Protein AF-E1ZQH3-F1 (afdb_monomer_lite)

pLDDT: mean 74.26, std 20.19, range [25.25, 97.75]

InterPro domains:
  IPR044845 Glycosyltransferase HPAT/SRGT1-like [PTHR31485] (144-236)
  IPR056508 Hydroxyproline O-arabinosyltransferase-like domain [PF23452] (142-236)

Structure (mmCIF, N/CA/C/O backbone):
data_AF-E1ZQH3-F1
#
_entry.id   AF-E1ZQH3-F1
#
loop_
_atom_site.group_PDB
_atom_site.id
_atom_site.type_symbol
_atom_site.label_atom_id
_atom_site.label_alt_id
_atom_site.label_comp_id
_atom_site.label_asym_id
_atom_site.label_entity_id
_atom_site.label_seq_id
_atom_site.pdbx_PDB_ins_code
_atom_site.Cartn_x
_atom_site.Cartn_y
_atom_site.Cartn_z
_atom_site.occupancy
_atom_site.B_iso_or_equiv
_atom_site.auth_seq_id
_atom_site.auth_comp_id
_atom_site.auth_asym_id
_atom_site.auth_atom_id
_atom_site.pdbx_PDB_model_num
ATOM 1 N N . MET A 1 1 ? -15.086 22.311 9.022 1.00 25.25 1 MET A N 1
ATOM 2 C CA . MET A 1 1 ? -16.063 21.636 8.137 1.00 25.25 1 MET A CA 1
ATOM 3 C C . MET A 1 1 ? -15.657 20.176 8.018 1.00 25.25 1 MET A C 1
ATOM 5 O O . MET A 1 1 ? -14.513 19.911 7.675 1.00 25.25 1 MET A O 1
ATOM 9 N N . GLY A 1 2 ? -16.527 19.259 8.450 1.00 29.28 2 GLY A N 1
ATOM 10 C CA . GLY A 1 2 ? -16.188 17.853 8.700 1.00 29.28 2 GLY A CA 1
ATOM 11 C C . GLY A 1 2 ? -15.897 17.057 7.427 1.00 29.28 2 GLY A C 1
ATOM 12 O O . GLY A 1 2 ? -16.676 17.102 6.476 1.00 29.28 2 GLY A O 1
ATOM 13 N N . ARG A 1 3 ? -14.781 16.319 7.432 1.00 32.19 3 ARG A N 1
ATOM 14 C CA . ARG A 1 3 ? -14.436 15.333 6.401 1.00 32.19 3 ARG A CA 1
ATOM 15 C C . ARG A 1 3 ? -15.371 14.134 6.562 1.00 32.19 3 ARG A C 1
ATOM 17 O O . ARG A 1 3 ? -15.222 13.368 7.507 1.00 32.19 3 ARG A O 1
ATOM 24 N N . LYS A 1 4 ? -16.345 13.985 5.665 1.00 32.31 4 LYS A N 1
ATOM 25 C CA . LYS A 1 4 ? -17.090 12.726 5.536 1.00 32.31 4 LYS A CA 1
ATOM 26 C C . LYS A 1 4 ? -16.163 11.697 4.889 1.00 32.31 4 LYS A C 1
ATOM 28 O O . LYS A 1 4 ? -15.461 12.047 3.946 1.00 32.31 4 LYS A O 1
ATOM 33 N N . SER A 1 5 ? -16.140 10.471 5.398 1.00 38.50 5 SER A N 1
ATOM 34 C CA . SER A 1 5 ? -15.534 9.352 4.684 1.00 38.50 5 SER A CA 1
ATOM 35 C C . SER A 1 5 ? -16.522 8.892 3.611 1.00 38.50 5 SER A C 1
ATOM 37 O O . SER A 1 5 ? -17.743 8.958 3.805 1.00 38.50 5 SER A O 1
ATOM 39 N N . ASP A 1 6 ? -16.011 8.449 2.467 1.00 39.66 6 ASP A N 1
ATOM 40 C CA . ASP A 1 6 ? -16.856 7.980 1.370 1.00 39.66 6 ASP A CA 1
ATOM 41 C C . ASP A 1 6 ? -17.557 6.643 1.682 1.00 39.66 6 ASP A C 1
ATOM 43 O O . ASP A 1 6 ? -18.482 6.252 0.967 1.00 39.66 6 ASP A O 1
ATOM 47 N N . ALA A 1 7 ? -17.220 5.979 2.796 1.00 36.19 7 ALA A N 1
ATOM 48 C CA . ALA A 1 7 ? -17.798 4.696 3.204 1.00 36.19 7 ALA A CA 1
ATOM 49 C C . ALA A 1 7 ? -19.330 4.753 3.367 1.00 36.19 7 ALA A C 1
ATOM 51 O O . ALA A 1 7 ? -20.045 3.869 2.890 1.00 36.19 7 ALA A O 1
ATOM 52 N N . ALA A 1 8 ? -19.861 5.839 3.946 1.00 35.94 8 ALA A N 1
ATOM 53 C CA . ALA A 1 8 ? -21.307 6.028 4.100 1.00 35.94 8 ALA A CA 1
ATOM 54 C C . ALA A 1 8 ? -22.044 6.222 2.757 1.00 35.94 8 ALA A C 1
ATOM 56 O O . ALA A 1 8 ? -23.253 6.007 2.674 1.00 35.94 8 ALA A O 1
ATOM 57 N N . ARG A 1 9 ? -21.337 6.633 1.695 1.00 36.94 9 ARG A N 1
ATOM 58 C CA . ARG A 1 9 ? -21.912 6.835 0.355 1.00 36.94 9 ARG A CA 1
ATOM 59 C C . ARG A 1 9 ? -21.899 5.557 -0.481 1.00 36.94 9 ARG A C 1
ATOM 61 O O . ARG A 1 9 ? -22.843 5.335 -1.235 1.00 36.94 9 ARG A O 1
ATOM 68 N N . PHE A 1 10 ? -20.896 4.694 -0.310 1.00 34.75 10 PHE A N 1
ATOM 69 C CA . PHE A 1 10 ? -20.813 3.421 -1.033 1.00 34.75 10 PHE A CA 1
ATOM 70 C C . PHE A 1 10 ? -21.833 2.375 -0.551 1.00 34.75 10 PHE A C 1
ATOM 72 O O . PHE A 1 10 ? -22.424 1.687 -1.382 1.00 34.75 10 PHE A O 1
ATOM 79 N N . GLN A 1 11 ? -22.161 2.328 0.748 1.00 37.34 11 GLN A N 1
ATOM 80 C CA . GLN A 1 11 ? -23.180 1.402 1.278 1.00 37.34 11 GLN A CA 1
ATOM 81 C C . GLN A 1 11 ? -24.591 1.606 0.692 1.00 37.34 11 GLN A C 1
ATOM 83 O O . GLN A 1 11 ? -25.376 0.661 0.631 1.00 37.34 11 GLN A O 1
ATOM 88 N N . ALA A 1 12 ? -24.927 2.810 0.220 1.00 37.34 12 ALA A N 1
ATOM 89 C CA . ALA A 1 12 ? -26.239 3.095 -0.363 1.00 37.34 12 ALA A CA 1
ATOM 90 C C . ALA A 1 12 ? -26.427 2.519 -1.784 1.00 37.34 12 ALA A C 1
ATOM 92 O O . ALA A 1 12 ? -27.554 2.469 -2.276 1.00 37.34 12 ALA A O 1
ATOM 93 N N . MET A 1 13 ? -25.353 2.084 -2.455 1.00 38.31 13 MET A N 1
ATOM 94 C CA . MET A 1 13 ? -25.377 1.703 -3.876 1.00 38.31 13 MET A CA 1
ATOM 95 C C . MET A 1 13 ? -25.533 0.190 -4.129 1.00 38.31 13 MET A C 1
ATOM 97 O O . MET A 1 13 ? -25.786 -0.218 -5.262 1.00 38.31 13 MET A O 1
ATOM 101 N N . GLY A 1 14 ? -25.443 -0.645 -3.089 1.00 34.12 14 GLY A N 1
ATOM 102 C CA . GLY A 1 14 ? -25.328 -2.108 -3.186 1.00 34.12 14 GLY A CA 1
ATOM 103 C C . GLY A 1 14 ? -26.629 -2.923 -3.162 1.00 34.12 14 GLY A C 1
ATOM 104 O O . GLY A 1 14 ? -26.653 -3.995 -2.565 1.00 34.12 14 GLY A O 1
ATOM 105 N N . ARG A 1 15 ? -27.739 -2.470 -3.764 1.00 35.47 15 ARG A N 1
ATOM 106 C CA . ARG A 1 15 ? -28.949 -3.320 -3.887 1.00 35.47 15 ARG A CA 1
ATOM 107 C C . ARG A 1 15 ? -29.605 -3.224 -5.261 1.00 35.47 15 ARG A C 1
ATOM 109 O O . ARG A 1 15 ? -30.499 -2.414 -5.483 1.00 35.47 15 ARG A O 1
ATOM 116 N N . GLY A 1 16 ? -29.198 -4.112 -6.169 1.00 33.78 16 GLY A N 1
ATOM 117 C CA . GLY A 1 16 ? -29.970 -4.446 -7.369 1.00 33.78 16 GLY A CA 1
ATOM 118 C C . GLY A 1 16 ? -29.126 -4.560 -8.633 1.00 33.78 16 GLY A C 1
ATOM 119 O O . GLY A 1 16 ? -28.952 -3.580 -9.358 1.00 33.78 16 GLY A O 1
ATOM 120 N N . GLY A 1 17 ? -28.660 -5.778 -8.923 1.00 37.81 17 GLY A N 1
ATOM 121 C CA . GLY A 1 17 ? -27.990 -6.128 -10.172 1.00 37.81 17 GLY A CA 1
ATOM 122 C C . GLY A 1 17 ? -28.880 -5.843 -11.383 1.00 37.81 17 GLY A C 1
ATOM 123 O O . GLY A 1 17 ? -29.811 -6.584 -11.686 1.00 37.81 17 GLY A O 1
ATOM 124 N N . LYS A 1 18 ? -28.587 -4.748 -12.084 1.00 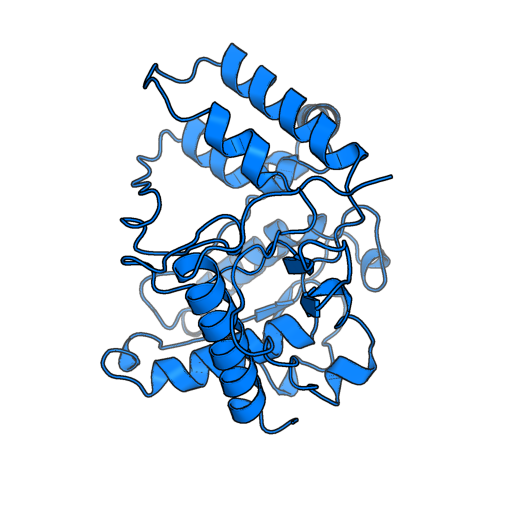32.38 18 LYS A N 1
ATOM 125 C CA . LYS A 1 18 ? -29.031 -4.497 -13.459 1.00 32.38 18 LYS A CA 1
ATOM 126 C C . LYS A 1 18 ? -27.798 -4.146 -14.291 1.00 32.38 18 LYS A C 1
ATOM 128 O O . LYS A 1 18 ? -26.938 -3.432 -13.769 1.00 32.38 18 LYS A O 1
ATOM 133 N N . PRO A 1 19 ? -27.725 -4.588 -15.558 1.00 35.94 19 PRO A N 1
ATOM 134 C CA . PRO A 1 19 ? -26.571 -4.346 -16.415 1.00 35.94 19 PRO A CA 1
ATOM 135 C C . PRO A 1 19 ? -26.243 -2.852 -16.507 1.00 35.94 19 PRO A C 1
ATOM 137 O O . PRO A 1 19 ? -27.127 -1.988 -16.554 1.00 35.94 19 PRO A O 1
ATOM 140 N N . ILE A 1 20 ? -24.948 -2.551 -16.479 1.00 41.97 20 ILE A N 1
ATOM 141 C CA . ILE A 1 20 ? -24.419 -1.191 -16.487 1.00 41.97 20 ILE A CA 1
ATOM 142 C C . ILE A 1 20 ? -24.540 -0.640 -17.914 1.00 41.97 20 ILE A C 1
ATOM 144 O O . ILE A 1 20 ? -23.833 -1.051 -18.826 1.00 41.97 20 ILE A O 1
ATOM 148 N N . THR A 1 21 ? -25.473 0.286 -18.127 1.00 39.31 21 THR A N 1
ATOM 149 C CA . THR A 1 21 ? -25.658 0.995 -19.405 1.00 39.31 21 THR A CA 1
ATOM 150 C C . THR A 1 21 ? -24.674 2.166 -19.538 1.00 39.31 21 THR A C 1
ATOM 152 O O . THR A 1 21 ? -24.336 2.769 -18.522 1.00 39.31 21 THR A O 1
ATOM 155 N N . ARG A 1 22 ? -24.302 2.592 -20.761 1.00 38.56 22 ARG A N 1
ATOM 156 C CA . ARG A 1 22 ? -23.434 3.777 -21.009 1.00 38.56 22 ARG A CA 1
ATOM 157 C C . ARG A 1 22 ? -23.844 5.030 -20.212 1.00 38.56 22 ARG A C 1
ATOM 159 O O . ARG A 1 22 ? -22.989 5.713 -19.662 1.00 38.56 22 ARG A O 1
ATOM 166 N N . ALA A 1 23 ? -25.146 5.286 -20.067 1.00 35.28 23 ALA A N 1
ATOM 167 C CA . ALA A 1 23 ? -25.665 6.408 -19.275 1.00 35.28 23 ALA A CA 1
ATOM 168 C C . ALA A 1 23 ? -25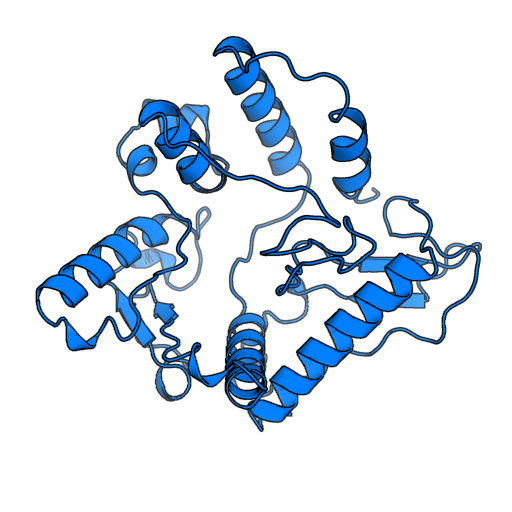.359 6.296 -17.763 1.00 35.28 23 ALA A C 1
ATOM 170 O O . ALA A 1 23 ? -25.149 7.303 -17.089 1.00 35.28 23 ALA A O 1
ATOM 171 N N . ARG A 1 24 ? -25.281 5.070 -17.225 1.00 39.12 24 ARG A N 1
ATOM 172 C CA . ARG A 1 24 ? -24.907 4.820 -15.825 1.00 39.12 24 ARG A CA 1
ATOM 173 C C . ARG A 1 24 ? -23.418 5.060 -15.603 1.00 39.12 24 ARG A C 1
ATOM 175 O O . ARG A 1 24 ? -23.086 5.683 -14.607 1.00 39.12 24 ARG A O 1
ATOM 182 N N . ILE A 1 25 ? -22.556 4.659 -16.541 1.00 39.22 25 ILE A N 1
ATOM 183 C CA . ILE A 1 25 ? -21.105 4.924 -16.483 1.00 39.22 25 ILE A CA 1
ATOM 184 C C . ILE A 1 25 ? -20.842 6.433 -16.380 1.00 39.22 25 ILE A C 1
ATOM 186 O O . ILE A 1 25 ? -20.172 6.874 -15.455 1.00 39.22 25 ILE A O 1
ATOM 190 N N . LEU A 1 26 ? -21.464 7.238 -17.248 1.00 38.03 26 LEU A N 1
ATOM 191 C CA . LEU A 1 26 ? -21.351 8.704 -17.207 1.00 38.03 26 LEU A CA 1
ATOM 192 C C . LEU A 1 26 ? -21.882 9.317 -15.897 1.00 38.03 26 LEU A C 1
ATOM 194 O O . LEU A 1 26 ? -21.295 10.261 -15.377 1.00 38.03 26 LEU A O 1
ATOM 198 N N . THR A 1 27 ? -22.947 8.750 -15.321 1.00 41.50 27 THR A N 1
ATOM 199 C CA . THR A 1 27 ? -23.485 9.195 -14.019 1.00 41.50 27 THR A CA 1
ATOM 200 C C . THR A 1 27 ? -22.538 8.849 -12.859 1.00 41.50 27 THR A C 1
ATOM 202 O O . THR A 1 27 ? -22.363 9.656 -11.948 1.00 41.50 27 THR A O 1
ATOM 205 N N . PHE A 1 28 ? -21.889 7.679 -12.900 1.00 41.22 28 PHE A N 1
ATOM 206 C CA . PHE A 1 28 ? -20.878 7.269 -11.917 1.00 41.22 28 PHE A CA 1
ATOM 207 C C . PHE A 1 28 ? -19.622 8.146 -11.983 1.00 41.22 28 PHE A C 1
ATOM 209 O O . PHE A 1 28 ? -19.119 8.570 -10.944 1.00 41.22 28 PHE A O 1
ATOM 216 N N . LEU A 1 29 ? -19.161 8.476 -13.190 1.00 37.50 29 LEU A N 1
ATOM 217 C CA . LEU A 1 29 ? -18.008 9.352 -13.406 1.00 37.50 29 LEU A CA 1
ATOM 218 C C . LEU A 1 29 ? -18.281 10.785 -12.918 1.00 37.50 29 LEU A C 1
ATOM 220 O O . LEU A 1 29 ? -17.443 11.372 -12.238 1.00 37.50 29 LEU A O 1
ATOM 224 N N . ALA A 1 30 ? -19.488 11.310 -13.154 1.00 36.56 30 ALA A N 1
ATOM 225 C CA . ALA A 1 30 ? -19.902 12.619 -12.642 1.00 36.56 30 ALA A CA 1
ATOM 226 C C . ALA A 1 30 ? -20.022 12.661 -11.102 1.00 36.56 30 ALA A C 1
ATOM 228 O O . ALA A 1 30 ? -19.747 13.690 -10.483 1.00 36.56 30 ALA A O 1
ATOM 229 N N . ALA A 1 31 ? -20.396 11.550 -10.456 1.00 35.47 31 ALA A N 1
ATOM 230 C CA . ALA A 1 31 ? -20.397 11.451 -8.995 1.00 35.47 31 ALA A CA 1
ATOM 231 C C . ALA A 1 31 ? -18.969 11.385 -8.419 1.00 35.47 31 ALA A C 1
ATOM 233 O O . ALA A 1 31 ? -18.694 12.044 -7.417 1.00 35.47 31 ALA A O 1
ATOM 234 N N . GLY A 1 32 ? -18.049 10.666 -9.078 1.00 33.91 32 GLY A N 1
ATOM 235 C CA . GLY A 1 32 ? -16.619 10.659 -8.737 1.00 33.91 32 GLY A CA 1
ATOM 236 C C . GLY A 1 32 ? -15.965 12.040 -8.880 1.00 33.91 32 GLY A C 1
ATOM 237 O O . GLY A 1 32 ? -15.188 12.452 -8.019 1.00 33.91 32 GLY A O 1
ATOM 238 N N . PHE A 1 33 ? -16.372 12.808 -9.896 1.00 35.59 33 PHE A N 1
ATOM 239 C CA . PHE A 1 33 ? -15.934 14.190 -10.127 1.00 35.59 33 PHE A CA 1
ATOM 240 C C . PHE A 1 33 ? -16.263 15.129 -8.948 1.00 35.59 33 PHE A C 1
ATOM 242 O O . PHE A 1 33 ? -15.422 15.917 -8.516 1.00 35.59 33 PHE A O 1
ATOM 249 N N . LEU A 1 34 ? -17.454 15.000 -8.350 1.00 33.19 34 LEU A N 1
ATOM 250 C CA . LEU A 1 34 ? -17.859 15.803 -7.185 1.00 33.19 34 LEU A CA 1
ATOM 251 C C . LEU A 1 34 ? -17.175 15.379 -5.873 1.00 33.19 34 LEU A C 1
ATOM 253 O O . LEU A 1 34 ? -17.079 16.185 -4.947 1.00 33.19 34 LEU A O 1
ATOM 257 N N . VAL A 1 35 ? -16.701 14.135 -5.779 1.00 37.91 35 VAL A N 1
ATOM 258 C CA . VAL A 1 35 ? -15.933 13.636 -4.625 1.00 37.91 35 VAL A CA 1
ATOM 259 C C . VAL A 1 35 ? -14.496 14.172 -4.658 1.00 37.91 35 VAL A C 1
ATOM 261 O O . VAL A 1 35 ? -13.984 14.599 -3.623 1.00 37.91 35 VAL A O 1
ATOM 264 N N . GLY A 1 36 ? -13.891 14.264 -5.848 1.00 32.16 36 GLY A N 1
ATOM 265 C CA . GLY A 1 36 ? -12.531 14.787 -6.041 1.00 32.16 36 GLY A CA 1
ATOM 266 C C . GLY A 1 36 ? -12.329 16.240 -5.648 1.00 32.16 36 GLY A C 1
ATOM 267 O O . GLY A 1 36 ? -11.338 16.585 -5.013 1.00 32.16 36 GLY A O 1
ATOM 268 N N . LEU A 1 37 ? -13.299 17.097 -5.971 1.00 35.84 37 LEU A N 1
ATOM 269 C CA . LEU A 1 37 ? -13.194 18.538 -5.725 1.00 35.84 37 LEU A CA 1
ATOM 270 C C . LEU A 1 37 ? -13.284 18.920 -4.234 1.00 35.84 37 LEU A C 1
ATOM 272 O O . LEU A 1 37 ? -12.917 20.033 -3.866 1.00 35.84 37 LEU A O 1
ATOM 276 N N . GLY A 1 38 ? -13.772 18.025 -3.365 1.00 31.09 38 GLY A N 1
ATOM 277 C CA . GLY A 1 38 ? -14.026 18.331 -1.951 1.00 31.09 38 GLY A CA 1
ATOM 278 C C . GLY A 1 38 ? -13.025 17.756 -0.945 1.00 31.09 38 GLY A C 1
ATOM 279 O O . GLY A 1 38 ? -13.020 18.187 0.210 1.00 31.09 38 GLY A O 1
ATOM 280 N N . LEU A 1 39 ? -12.204 16.773 -1.329 1.00 34.81 39 LEU A N 1
ATOM 281 C CA . LEU A 1 39 ? -11.464 15.934 -0.378 1.00 34.81 39 LEU A CA 1
ATOM 282 C C . LEU A 1 39 ? -10.014 15.668 -0.809 1.00 34.81 39 LEU A C 1
ATOM 284 O O . LEU A 1 39 ? -9.614 14.533 -1.011 1.00 34.81 39 LEU A O 1
ATOM 288 N N . GLY A 1 40 ? -9.203 16.726 -0.804 1.00 32.41 40 GLY A N 1
ATOM 289 C CA . GLY A 1 40 ? -7.793 16.651 -0.408 1.00 32.41 40 GLY A CA 1
ATOM 290 C C . GLY A 1 40 ? -6.821 15.979 -1.382 1.00 32.41 40 GLY A C 1
ATOM 291 O O . GLY A 1 40 ? -6.739 14.760 -1.456 1.00 32.41 40 GLY A O 1
ATOM 292 N N . PHE A 1 41 ? -5.998 16.828 -2.000 1.00 37.12 41 PHE A N 1
ATOM 293 C CA . PHE A 1 41 ? -4.620 16.608 -2.455 1.00 37.12 41 PHE A CA 1
ATOM 294 C C . PHE A 1 41 ? -4.085 15.165 -2.357 1.00 37.12 41 PHE A C 1
ATOM 296 O O . PHE A 1 41 ? -3.789 14.641 -1.277 1.00 37.12 41 PHE A O 1
ATOM 303 N N . VAL A 1 42 ? -3.924 14.554 -3.530 1.00 36.84 42 VAL A N 1
ATOM 304 C CA . VAL A 1 42 ? -3.437 13.190 -3.740 1.00 36.84 42 VAL A CA 1
ATOM 305 C C . VAL A 1 42 ? -1.905 13.175 -3.680 1.00 36.84 42 VAL A C 1
ATOM 307 O O . VAL A 1 42 ? -1.232 13.410 -4.675 1.00 36.84 42 VAL A O 1
ATOM 310 N N . PHE A 1 43 ? -1.337 12.858 -2.515 1.00 38.25 43 PHE A N 1
ATOM 311 C CA . PHE A 1 43 ? 0.052 12.393 -2.410 1.00 38.25 43 PHE A CA 1
ATOM 312 C C . PHE A 1 43 ? 0.042 10.863 -2.458 1.00 38.25 43 PHE A C 1
ATOM 314 O O . PHE A 1 43 ? -0.290 10.196 -1.473 1.00 38.25 43 PHE A O 1
ATOM 321 N N . MET A 1 44 ? 0.338 10.286 -3.621 1.00 42.12 44 MET A N 1
ATOM 322 C CA . MET A 1 44 ? 0.409 8.834 -3.780 1.00 42.12 44 MET A CA 1
ATOM 323 C C . MET A 1 44 ? 1.858 8.349 -3.773 1.00 42.12 44 MET A C 1
ATOM 325 O O . MET A 1 44 ? 2.627 8.667 -4.669 1.00 42.12 44 MET A O 1
ATOM 329 N N . GLY A 1 45 ? 2.165 7.511 -2.778 1.00 51.44 45 GLY A N 1
ATOM 330 C CA . GLY A 1 45 ? 3.418 6.769 -2.652 1.00 51.44 45 GLY A CA 1
ATOM 331 C C . GLY A 1 45 ? 4.428 7.452 -1.741 1.00 51.44 45 GLY A C 1
ATOM 332 O O . GLY A 1 45 ? 5.437 7.955 -2.215 1.00 51.44 45 GLY A O 1
ATOM 333 N N . THR A 1 46 ? 4.188 7.454 -0.427 1.00 60.22 46 THR A N 1
ATOM 334 C CA . THR A 1 46 ? 5.235 7.880 0.509 1.00 60.22 46 THR A CA 1
ATOM 335 C C . THR A 1 46 ? 6.342 6.836 0.557 1.00 60.22 46 THR A C 1
ATOM 337 O O . THR A 1 46 ? 6.099 5.635 0.404 1.00 60.22 46 THR A O 1
ATOM 340 N N . VAL A 1 47 ? 7.576 7.275 0.777 1.00 69.06 47 VAL A N 1
ATOM 341 C CA . VAL A 1 47 ? 8.703 6.361 0.987 1.00 69.06 47 VAL A CA 1
ATOM 342 C C . VAL A 1 47 ? 8.409 5.378 2.128 1.00 69.06 47 VAL A C 1
ATOM 344 O O . VAL A 1 47 ? 8.624 4.174 1.979 1.00 69.06 47 VAL A O 1
ATOM 347 N N . HIS A 1 48 ? 7.760 5.866 3.186 1.00 76.69 48 HIS A N 1
ATOM 348 C CA . HIS A 1 48 ? 7.260 5.064 4.298 1.00 76.69 48 HIS A CA 1
ATOM 349 C C . HIS A 1 48 ? 6.356 3.896 3.851 1.00 76.69 48 HIS A C 1
ATOM 351 O O . HIS A 1 48 ? 6.568 2.750 4.245 1.00 76.69 48 HIS A O 1
ATOM 357 N N . ALA A 1 49 ? 5.386 4.159 2.969 1.00 77.56 49 ALA A N 1
ATOM 358 C CA . ALA A 1 49 ? 4.468 3.146 2.448 1.00 77.56 49 ALA A CA 1
ATOM 359 C C . ALA A 1 49 ? 5.180 2.040 1.648 1.00 77.56 49 ALA A C 1
ATOM 361 O O . ALA A 1 49 ? 4.843 0.861 1.783 1.00 77.56 49 ALA A O 1
ATOM 362 N N . ASN A 1 50 ? 6.170 2.413 0.828 1.00 79.00 50 ASN A N 1
ATOM 363 C CA . ASN A 1 50 ? 6.944 1.466 0.022 1.00 79.00 50 ASN A CA 1
ATOM 364 C C . ASN A 1 50 ? 7.796 0.539 0.898 1.00 79.00 50 ASN A C 1
ATOM 366 O O . ASN A 1 50 ? 7.834 -0.666 0.656 1.00 79.00 50 ASN A O 1
ATOM 370 N N . LEU A 1 51 ? 8.440 1.093 1.929 1.00 83.75 51 LEU A N 1
ATOM 371 C CA . LEU A 1 51 ? 9.259 0.325 2.866 1.00 83.75 51 LEU A CA 1
ATOM 372 C C . LEU A 1 51 ? 8.422 -0.626 3.719 1.00 83.75 51 LEU A C 1
ATOM 374 O O . LEU A 1 51 ? 8.791 -1.788 3.852 1.00 83.75 51 LEU A O 1
ATOM 378 N N . ILE A 1 52 ? 7.258 -0.188 4.214 1.00 86.12 52 ILE A N 1
ATOM 379 C CA . ILE A 1 52 ? 6.320 -1.087 4.903 1.00 86.12 52 ILE A CA 1
ATOM 380 C C . ILE A 1 52 ? 5.932 -2.250 3.994 1.00 86.12 52 ILE A C 1
ATOM 382 O O . ILE A 1 52 ? 6.010 -3.403 4.409 1.00 86.12 52 ILE A O 1
ATOM 386 N N . MET A 1 53 ? 5.534 -1.962 2.750 1.00 86.12 53 MET A N 1
ATOM 387 C CA . MET A 1 53 ? 5.098 -2.998 1.815 1.00 86.12 53 MET A CA 1
ATOM 388 C C . MET A 1 53 ? 6.220 -3.997 1.511 1.00 86.12 53 MET A C 1
ATOM 390 O O . MET A 1 53 ? 5.979 -5.205 1.495 1.00 86.12 53 MET A O 1
ATOM 394 N N . PHE A 1 54 ? 7.448 -3.515 1.306 1.00 88.25 54 PHE A N 1
ATOM 395 C CA . PHE A 1 54 ? 8.606 -4.376 1.081 1.00 88.25 54 PHE A CA 1
ATOM 396 C C . PHE A 1 54 ? 8.957 -5.211 2.325 1.00 88.25 54 PHE A C 1
ATOM 398 O O . PHE A 1 54 ? 9.205 -6.415 2.217 1.00 88.25 54 PHE A O 1
ATOM 405 N N . GLY A 1 55 ? 8.864 -4.622 3.517 1.00 90.62 55 GLY A N 1
ATOM 406 C CA . GLY A 1 55 ? 9.089 -5.308 4.787 1.00 90.62 55 GLY A CA 1
ATOM 407 C C . GLY A 1 55 ? 8.072 -6.412 5.023 1.00 90.62 55 GLY A C 1
ATOM 408 O O . GLY A 1 55 ? 8.434 -7.558 5.302 1.00 90.62 55 GLY A O 1
ATOM 409 N N . THR A 1 56 ? 6.791 -6.108 4.814 1.00 89.62 56 THR A N 1
ATOM 410 C CA . THR A 1 56 ? 5.709 -7.093 4.865 1.00 89.62 56 THR A CA 1
ATOM 411 C C . THR A 1 56 ? 5.897 -8.180 3.806 1.00 89.62 56 THR A C 1
ATOM 413 O O . THR A 1 56 ? 5.756 -9.354 4.139 1.00 89.62 56 THR A O 1
ATOM 416 N N . TYR A 1 57 ? 6.298 -7.842 2.574 1.00 89.75 57 TYR A N 1
ATOM 417 C CA . TYR A 1 57 ? 6.647 -8.826 1.542 1.00 89.75 57 TYR A CA 1
ATOM 418 C C . TYR A 1 57 ? 7.718 -9.810 2.044 1.00 89.75 57 TYR A C 1
ATOM 420 O O . TYR A 1 57 ? 7.515 -11.021 1.966 1.00 89.75 57 TYR A O 1
ATOM 428 N N . LYS A 1 58 ? 8.818 -9.319 2.636 1.00 91.62 58 LYS A N 1
ATOM 429 C CA . LYS A 1 58 ? 9.895 -10.171 3.178 1.00 91.62 58 LYS A CA 1
ATOM 430 C C . LYS A 1 58 ? 9.421 -11.061 4.327 1.00 91.62 58 LYS A C 1
ATOM 432 O O . LYS A 1 58 ? 9.936 -12.167 4.494 1.00 91.62 58 LYS A O 1
ATOM 437 N N . LEU A 1 59 ? 8.479 -10.586 5.142 1.00 91.81 59 LEU A N 1
ATOM 438 C CA . LEU A 1 59 ? 7.876 -11.388 6.205 1.00 91.81 59 LEU A CA 1
ATOM 439 C C . LEU A 1 59 ? 7.001 -12.500 5.633 1.00 91.81 59 LEU A C 1
ATOM 441 O O . LEU A 1 59 ? 7.183 -13.656 6.007 1.00 91.81 59 LEU A O 1
ATOM 445 N N . VAL A 1 60 ? 6.082 -12.165 4.724 1.00 89.44 60 VAL A N 1
ATOM 446 C CA . VAL A 1 60 ? 5.152 -13.134 4.126 1.00 89.44 60 VAL A CA 1
ATOM 447 C C . VAL A 1 60 ? 5.904 -14.168 3.293 1.00 89.44 60 VAL A C 1
ATOM 449 O O . VAL A 1 60 ? 5.573 -15.346 3.363 1.00 89.44 60 VAL A O 1
ATOM 452 N N . GLN A 1 61 ? 6.982 -13.778 2.606 1.00 90.44 61 GLN A N 1
ATOM 453 C CA . GLN A 1 61 ? 7.848 -14.702 1.868 1.00 90.44 61 GLN A CA 1
ATOM 454 C C . GLN A 1 61 ? 8.409 -15.836 2.753 1.00 90.44 61 GLN A C 1
ATOM 456 O O . GLN A 1 61 ? 8.669 -16.932 2.265 1.00 90.44 61 GLN A O 1
ATOM 461 N N . LYS A 1 62 ? 8.569 -15.601 4.064 1.00 92.31 62 LYS A N 1
ATOM 462 C CA . LYS A 1 62 ? 9.055 -16.595 5.039 1.00 92.31 62 LYS A CA 1
ATOM 463 C C . LYS A 1 62 ? 7.938 -17.431 5.679 1.00 92.31 62 LYS A C 1
ATOM 465 O O . LYS A 1 62 ? 8.232 -18.337 6.457 1.00 92.31 62 LYS A O 1
ATOM 470 N N . MET A 1 63 ? 6.671 -17.116 5.414 1.00 91.31 63 MET A N 1
ATOM 471 C CA . MET A 1 63 ? 5.514 -17.844 5.945 1.00 91.31 63 MET A CA 1
ATOM 472 C C . MET A 1 63 ? 5.170 -19.055 5.058 1.00 91.31 63 MET A C 1
ATOM 474 O O . MET A 1 63 ? 5.604 -19.114 3.907 1.00 91.31 63 MET A O 1
ATOM 478 N N . PRO A 1 64 ? 4.379 -20.031 5.547 1.00 92.31 64 PRO A N 1
ATOM 479 C CA . PRO A 1 64 ? 3.909 -21.140 4.716 1.00 92.31 64 PRO A CA 1
ATOM 480 C C . PRO A 1 64 ? 3.218 -20.654 3.431 1.00 92.31 64 PRO A C 1
ATOM 482 O O . PRO A 1 64 ? 2.295 -19.845 3.488 1.00 92.31 64 PRO A O 1
ATOM 485 N N . GLY A 1 65 ? 3.665 -21.146 2.271 1.00 85.94 65 GLY A N 1
ATOM 486 C CA . GLY A 1 65 ? 3.188 -20.709 0.950 1.00 85.94 65 GLY A CA 1
ATOM 487 C C . GLY A 1 65 ? 3.828 -19.416 0.424 1.00 85.94 65 GLY A C 1
ATOM 488 O O . GLY A 1 65 ? 3.578 -19.038 -0.722 1.00 85.94 65 GLY A O 1
ATOM 489 N N . GLY A 1 66 ? 4.655 -18.752 1.237 1.00 84.75 66 GLY A N 1
ATOM 490 C CA . GLY A 1 66 ? 5.405 -17.546 0.886 1.00 84.75 66 GLY A CA 1
ATOM 491 C C . GLY A 1 66 ? 6.508 -17.774 -0.146 1.00 84.75 66 GLY A C 1
ATOM 492 O O . GLY A 1 66 ? 6.921 -16.830 -0.811 1.00 84.75 66 GLY A O 1
ATOM 493 N N . ASP A 1 67 ? 6.918 -19.023 -0.371 1.00 86.25 67 ASP A N 1
ATOM 494 C CA . ASP A 1 67 ? 7.829 -19.441 -1.443 1.00 86.25 67 ASP A CA 1
ATOM 495 C C . ASP A 1 67 ? 7.311 -19.070 -2.845 1.00 86.25 67 ASP A C 1
ATOM 497 O O . ASP A 1 67 ? 8.094 -18.880 -3.774 1.00 86.25 67 ASP A O 1
ATOM 501 N N . LYS A 1 68 ? 5.992 -18.879 -2.985 1.00 84.62 68 LYS A N 1
ATOM 502 C CA . LYS A 1 68 ? 5.348 -18.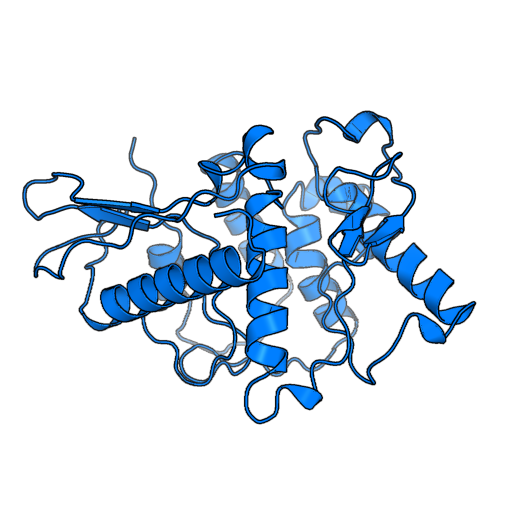385 -4.213 1.00 84.62 68 LYS A CA 1
ATOM 503 C C . LYS A 1 68 ? 5.550 -16.883 -4.439 1.00 84.62 68 LYS A C 1
ATOM 505 O O . LYS A 1 68 ? 5.361 -16.403 -5.556 1.00 84.62 68 LYS A O 1
ATOM 510 N N . MET A 1 69 ? 5.937 -16.130 -3.409 1.00 83.12 69 MET A N 1
ATOM 511 C CA . MET A 1 69 ? 6.310 -14.719 -3.514 1.00 83.12 69 MET A CA 1
ATOM 512 C C . MET A 1 69 ? 7.785 -14.629 -3.906 1.00 83.12 69 MET A C 1
ATOM 514 O O . MET A 1 69 ? 8.677 -14.490 -3.075 1.00 83.12 69 MET A O 1
ATOM 518 N N . VAL A 1 70 ? 8.046 -14.775 -5.202 1.00 85.62 70 VAL A N 1
ATOM 519 C CA . VAL A 1 70 ? 9.402 -14.960 -5.749 1.00 85.62 70 VAL A CA 1
ATOM 520 C C . VAL A 1 70 ? 10.164 -13.655 -5.995 1.00 85.62 70 VAL A C 1
ATOM 522 O O . VAL A 1 70 ? 11.397 -13.651 -6.015 1.00 85.62 70 VAL A O 1
ATOM 525 N N . ALA A 1 71 ? 9.454 -12.546 -6.207 1.00 86.94 71 ALA A N 1
ATOM 526 C CA . ALA A 1 71 ? 10.060 -11.256 -6.503 1.00 86.94 71 ALA A CA 1
ATOM 527 C C . ALA A 1 71 ? 9.180 -10.075 -6.095 1.00 86.94 71 ALA A C 1
ATOM 529 O O . ALA A 1 71 ? 7.954 -10.140 -6.159 1.00 86.94 71 ALA A O 1
ATOM 530 N N . PHE A 1 72 ? 9.846 -8.970 -5.768 1.00 86.25 72 PHE A N 1
ATOM 531 C CA . PHE A 1 72 ? 9.261 -7.649 -5.599 1.00 86.25 72 PHE A CA 1
ATOM 532 C C . PHE A 1 72 ? 10.090 -6.667 -6.425 1.00 86.25 72 PHE A C 1
ATOM 534 O O . PHE A 1 72 ? 11.311 -6.636 -6.264 1.00 86.25 72 PHE A O 1
ATOM 541 N N . THR A 1 73 ? 9.441 -5.892 -7.292 1.00 86.38 73 THR A N 1
ATOM 542 C CA . THR A 1 73 ? 10.087 -4.854 -8.103 1.00 86.38 73 THR A CA 1
ATOM 543 C C . THR A 1 73 ? 9.256 -3.584 -8.023 1.00 86.38 73 THR A C 1
ATOM 545 O O . THR A 1 73 ? 8.066 -3.591 -8.332 1.00 86.38 73 THR A O 1
ATOM 548 N N . ARG A 1 74 ? 9.889 -2.484 -7.624 1.00 86.50 74 ARG A N 1
ATOM 549 C CA . ARG A 1 74 ? 9.320 -1.140 -7.644 1.00 86.50 74 ARG A CA 1
ATOM 550 C C . ARG A 1 74 ? 9.590 -0.492 -9.002 1.00 86.50 74 ARG A C 1
ATOM 552 O O . ARG A 1 74 ? 10.731 -0.476 -9.448 1.00 86.50 74 ARG A O 1
ATOM 559 N N . ILE A 1 75 ? 8.571 0.068 -9.648 1.00 85.81 75 ILE A N 1
ATOM 560 C CA . ILE A 1 75 ? 8.732 0.844 -10.888 1.00 85.81 75 ILE A CA 1
ATOM 561 C C . ILE A 1 75 ? 8.784 2.329 -10.512 1.00 85.81 75 ILE A C 1
ATOM 563 O O . ILE A 1 75 ? 7.773 2.914 -10.123 1.00 85.81 75 ILE A O 1
ATOM 567 N N . LEU A 1 76 ? 9.973 2.925 -10.590 1.00 85.12 76 LEU A N 1
ATOM 568 C CA . LEU A 1 76 ? 10.210 4.339 -10.310 1.00 85.12 76 LEU A CA 1
ATOM 569 C C . LEU A 1 76 ? 10.156 5.135 -11.615 1.00 85.12 76 LEU A C 1
ATOM 571 O O . LEU A 1 76 ? 10.906 4.843 -12.536 1.00 85.12 76 LEU A O 1
ATOM 575 N N . HIS A 1 77 ? 9.298 6.147 -11.685 1.00 83.44 77 HIS A N 1
ATOM 576 C CA . HIS A 1 77 ? 9.136 7.026 -12.846 1.00 83.44 77 HIS A CA 1
ATOM 577 C C . HIS A 1 77 ? 9.667 8.427 -12.534 1.00 83.44 77 HIS A C 1
ATOM 579 O O . HIS A 1 77 ? 8.904 9.374 -12.395 1.00 83.44 77 HIS A O 1
ATOM 585 N N . ARG A 1 78 ? 10.988 8.534 -12.360 1.00 83.88 78 ARG A N 1
ATOM 586 C CA . ARG A 1 78 ? 11.703 9.795 -12.103 1.00 83.88 78 ARG A CA 1
ATOM 587 C C . ARG A 1 78 ? 12.920 9.906 -13.010 1.00 83.88 78 ARG A C 1
ATOM 589 O O . ARG A 1 78 ? 13.368 8.908 -13.572 1.00 83.88 78 ARG A O 1
ATOM 596 N N . THR A 1 79 ? 13.488 11.100 -13.147 1.00 87.50 79 THR A N 1
ATOM 597 C CA . THR A 1 79 ? 14.709 11.280 -13.952 1.00 87.50 79 THR A CA 1
ATOM 598 C C . THR A 1 79 ? 15.942 10.638 -13.317 1.00 87.50 79 THR A C 1
ATOM 600 O O . THR A 1 79 ? 16.883 10.275 -14.027 1.00 87.50 79 THR A O 1
ATOM 603 N N . THR A 1 80 ? 15.940 10.459 -11.993 1.00 88.50 80 THR A N 1
ATOM 604 C CA . THR A 1 80 ? 17.050 9.876 -11.229 1.00 88.50 80 THR A CA 1
ATOM 605 C C . THR A 1 80 ? 16.573 8.836 -10.213 1.00 88.50 80 THR A C 1
ATOM 607 O O . THR A 1 80 ? 15.399 8.786 -9.845 1.00 88.50 80 THR A O 1
ATOM 610 N N . GLN A 1 81 ? 17.501 7.977 -9.776 1.00 88.50 81 GLN A N 1
ATOM 611 C CA . GLN A 1 81 ? 17.273 7.045 -8.667 1.00 88.50 81 GLN A CA 1
ATOM 612 C C . GLN A 1 81 ? 17.037 7.824 -7.367 1.00 88.50 81 GLN A C 1
ATOM 614 O O . GLN A 1 81 ? 17.642 8.872 -7.150 1.00 88.50 81 GLN A O 1
ATOM 619 N N . ASP A 1 82 ? 16.207 7.282 -6.480 1.00 83.50 82 ASP A N 1
ATOM 620 C CA . ASP A 1 82 ? 15.948 7.863 -5.160 1.00 83.50 82 ASP A CA 1
ATOM 621 C C . ASP A 1 82 ? 16.592 7.058 -4.019 1.00 83.50 82 ASP A C 1
ATOM 623 O O . ASP A 1 82 ? 17.206 6.010 -4.236 1.00 83.50 82 ASP A O 1
ATOM 627 N N . ALA A 1 83 ? 16.419 7.530 -2.782 1.00 82.25 83 ALA A N 1
ATOM 628 C CA . ALA A 1 83 ? 16.989 6.911 -1.586 1.00 82.25 83 ALA A CA 1
ATOM 629 C C . ALA A 1 83 ? 16.538 5.455 -1.354 1.00 82.25 83 ALA A C 1
ATOM 631 O O . ALA A 1 83 ? 17.219 4.694 -0.665 1.00 82.25 83 ALA A O 1
ATOM 632 N N . LEU A 1 84 ? 15.413 5.035 -1.944 1.00 83.06 84 LEU A N 1
ATOM 633 C CA . LEU A 1 84 ? 14.916 3.664 -1.839 1.00 83.06 84 LEU A CA 1
ATOM 634 C C . LEU A 1 84 ? 15.530 2.712 -2.850 1.00 83.06 84 LEU A C 1
ATOM 636 O O . LEU A 1 84 ? 15.546 1.506 -2.616 1.00 83.06 84 LEU A O 1
ATOM 640 N N . SER A 1 85 ? 16.032 3.231 -3.961 1.00 87.12 85 SER A N 1
ATOM 641 C CA . SER A 1 85 ? 16.516 2.428 -5.080 1.00 87.12 85 SER A CA 1
ATOM 642 C C . SER A 1 85 ? 17.673 1.473 -4.717 1.00 87.12 85 SER A C 1
ATOM 644 O O . SER A 1 85 ? 17.699 0.361 -5.244 1.00 87.12 85 SER A O 1
ATOM 646 N N . PRO A 1 86 ? 18.583 1.807 -3.775 1.00 88.88 86 PRO A N 1
ATOM 647 C CA . PRO A 1 86 ? 19.579 0.859 -3.264 1.0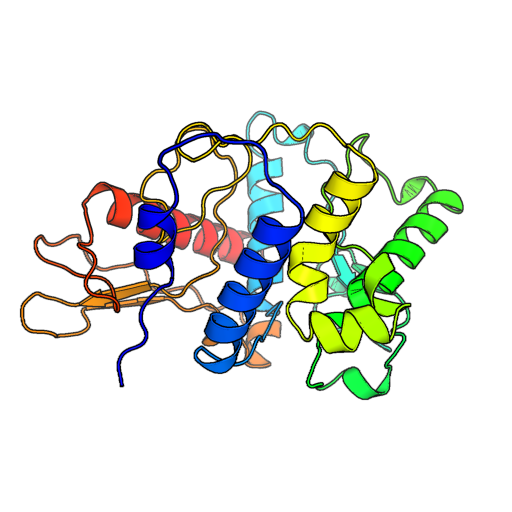0 88.88 86 PRO A CA 1
ATOM 648 C C . PRO A 1 86 ? 19.017 -0.241 -2.345 1.00 88.88 86 PRO A C 1
ATOM 650 O O . PRO A 1 86 ? 19.707 -1.225 -2.090 1.00 88.88 86 PRO A O 1
ATOM 653 N N . ARG A 1 87 ? 17.808 -0.066 -1.795 1.00 85.38 87 ARG A N 1
ATOM 654 C CA . ARG A 1 87 ? 17.216 -0.941 -0.761 1.00 85.38 87 ARG A CA 1
ATOM 655 C C . ARG A 1 87 ? 16.107 -1.834 -1.309 1.00 85.38 87 ARG A C 1
ATOM 657 O O . ARG A 1 87 ? 16.020 -3.008 -0.961 1.00 85.38 87 ARG A O 1
ATOM 664 N N . VAL A 1 88 ? 15.263 -1.272 -2.166 1.00 87.56 88 VAL A N 1
ATOM 665 C CA . VAL A 1 88 ? 14.134 -1.946 -2.802 1.00 87.56 88 VAL A CA 1
ATOM 666 C C . VAL A 1 88 ? 14.506 -2.192 -4.262 1.00 87.56 88 VAL A C 1
ATOM 668 O O . VAL A 1 88 ? 14.849 -1.223 -4.945 1.00 87.56 88 VAL A O 1
ATOM 671 N N . PRO A 1 89 ? 14.424 -3.434 -4.781 1.00 91.38 89 PRO A N 1
ATOM 672 C CA . PRO A 1 89 ? 14.689 -3.696 -6.191 1.00 91.38 89 PRO A CA 1
ATOM 673 C C . PRO A 1 89 ? 13.839 -2.772 -7.066 1.00 91.38 89 PRO A C 1
ATOM 675 O O . PRO A 1 89 ? 12.610 -2.814 -7.002 1.00 91.38 89 PRO A O 1
ATOM 678 N N . THR A 1 90 ? 14.497 -1.905 -7.833 1.00 90.00 90 THR A N 1
ATOM 679 C CA . THR A 1 90 ? 13.844 -0.793 -8.529 1.00 90.00 90 THR A CA 1
ATOM 680 C C . THR A 1 90 ? 14.182 -0.811 -10.014 1.00 90.00 90 THR A C 1
ATOM 682 O O . THR A 1 90 ? 15.347 -0.877 -10.399 1.00 90.00 90 THR A O 1
ATOM 685 N N . PHE A 1 91 ? 13.150 -0.727 -10.849 1.00 90.50 91 PHE A N 1
ATOM 686 C CA . PHE A 1 91 ? 13.260 -0.420 -12.268 1.00 90.50 91 PHE A CA 1
ATOM 687 C C . PHE A 1 91 ? 13.043 1.082 -12.460 1.00 90.50 91 PHE A C 1
ATOM 689 O O . PHE A 1 91 ? 11.983 1.598 -12.106 1.00 90.50 91 PHE A O 1
ATOM 696 N N . LEU A 1 92 ? 14.041 1.778 -13.009 1.00 91.44 92 LEU A N 1
ATOM 697 C CA . LEU A 1 92 ? 13.951 3.205 -13.313 1.00 91.44 92 LEU A CA 1
ATOM 698 C C . LEU A 1 92 ? 13.391 3.399 -14.725 1.00 91.44 92 LEU A C 1
ATOM 700 O O . LEU A 1 92 ? 14.082 3.164 -15.717 1.00 91.44 92 LEU A O 1
ATOM 704 N N . ALA A 1 93 ? 12.145 3.842 -14.802 1.00 89.00 93 ALA A N 1
ATOM 705 C CA . ALA A 1 93 ? 11.502 4.280 -16.027 1.00 89.00 93 ALA A CA 1
ATOM 706 C C . ALA A 1 93 ? 11.736 5.775 -16.263 1.00 89.00 93 ALA A C 1
ATOM 708 O O . ALA A 1 93 ? 11.767 6.569 -15.325 1.00 89.00 93 ALA A O 1
ATOM 709 N N . LYS A 1 94 ? 11.833 6.171 -17.534 1.00 90.50 94 LYS A N 1
ATOM 710 C CA . LYS A 1 94 ? 11.944 7.582 -17.916 1.00 90.50 94 LYS A CA 1
ATOM 711 C C . LYS A 1 94 ? 10.561 8.244 -17.868 1.00 90.50 94 LYS A C 1
ATOM 713 O O . LYS A 1 94 ? 9.676 7.765 -18.586 1.00 90.50 94 LYS A O 1
ATOM 718 N N . PRO A 1 95 ? 10.352 9.301 -17.064 1.00 86.19 95 PRO A N 1
ATOM 719 C CA . PRO A 1 95 ? 9.074 10.008 -17.028 1.00 86.19 95 PRO A CA 1
ATOM 720 C C . PRO A 1 95 ? 8.811 10.719 -18.364 1.00 86.19 95 PRO A C 1
ATOM 722 O O . PRO A 1 95 ? 9.756 11.113 -19.052 1.00 86.19 95 PRO A O 1
ATOM 725 N N . LEU A 1 96 ? 7.537 10.874 -18.739 1.00 83.44 96 LEU A N 1
ATOM 726 C CA . LEU A 1 96 ? 7.139 11.764 -19.836 1.00 83.44 96 LEU A CA 1
ATOM 727 C C . LEU A 1 96 ? 7.253 13.228 -19.403 1.00 83.44 96 LEU A C 1
ATOM 729 O O . LEU A 1 96 ? 7.543 14.080 -20.239 1.00 83.44 96 LEU A O 1
ATOM 733 N N . HIS A 1 97 ? 7.082 13.484 -18.104 1.00 82.56 97 HIS A N 1
ATOM 734 C CA . HIS A 1 97 ? 7.088 14.810 -17.500 1.00 82.56 97 HIS A CA 1
ATOM 735 C C . HIS A 1 97 ? 8.270 14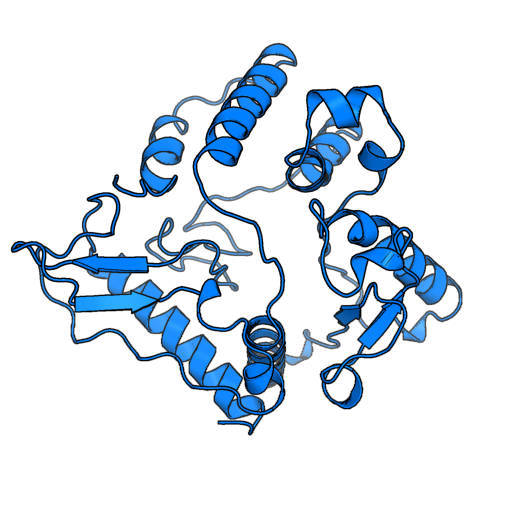.956 -16.522 1.00 82.56 97 HIS A C 1
ATOM 737 O O . HIS A 1 97 ? 8.084 14.919 -15.305 1.00 82.56 97 HIS A O 1
ATOM 743 N N . PRO A 1 98 ? 9.522 15.080 -17.003 1.00 84.50 98 PRO A N 1
ATOM 744 C CA . PRO A 1 98 ? 10.708 15.159 -16.141 1.00 84.50 98 PRO A CA 1
ATOM 745 C C . PRO A 1 98 ? 10.689 16.344 -15.162 1.00 84.50 98 PRO A C 1
ATOM 747 O O . PRO A 1 98 ? 11.298 16.285 -14.096 1.00 84.50 98 PRO A O 1
ATOM 750 N N . GLU A 1 99 ? 9.973 17.417 -15.492 1.00 81.44 99 GLU A N 1
ATOM 751 C CA . GLU A 1 99 ? 9.725 18.557 -14.611 1.00 81.44 99 GLU A CA 1
ATOM 752 C C . GLU A 1 99 ? 8.917 18.191 -13.353 1.00 81.44 99 GLU A C 1
ATOM 754 O O . GLU A 1 99 ? 8.987 18.898 -12.348 1.00 81.44 99 GLU A O 1
ATOM 759 N N . CYS A 1 100 ? 8.197 17.065 -13.380 1.00 76.38 100 CYS A N 1
ATOM 760 C CA . CYS A 1 100 ? 7.335 16.590 -12.301 1.00 76.38 100 CYS A CA 1
ATOM 761 C C . CYS A 1 100 ? 8.075 15.775 -11.231 1.00 76.38 100 CYS A C 1
ATOM 763 O O . CYS A 1 100 ? 7.446 15.302 -10.283 1.00 76.38 100 CYS A O 1
ATOM 765 N N . ASP A 1 101 ? 9.402 15.639 -11.331 1.00 76.31 101 ASP A N 1
ATOM 766 C CA . ASP A 1 101 ? 10.211 14.885 -10.371 1.00 76.31 101 ASP A CA 1
ATOM 767 C C . ASP A 1 101 ? 10.032 15.371 -8.927 1.00 76.31 101 ASP A C 1
ATOM 769 O O . ASP A 1 101 ? 10.162 14.569 -8.003 1.00 76.31 101 ASP A O 1
ATOM 773 N N . ALA A 1 102 ? 9.777 16.664 -8.709 1.00 68.25 102 ALA A N 1
ATOM 774 C CA . ALA A 1 102 ? 9.537 17.224 -7.379 1.00 68.25 102 ALA A CA 1
ATOM 775 C C . ALA A 1 102 ? 8.043 17.273 -7.031 1.00 68.25 102 ALA A C 1
ATOM 777 O O . ALA A 1 102 ? 7.641 16.820 -5.959 1.00 68.25 102 ALA A O 1
ATOM 778 N N . TRP A 1 103 ? 7.226 17.846 -7.917 1.00 66.56 103 TRP A N 1
ATOM 779 C CA . TRP A 1 103 ? 5.785 17.965 -7.731 1.00 66.56 103 TRP A CA 1
ATOM 780 C C . TRP A 1 103 ? 5.080 18.288 -9.049 1.00 66.56 103 TRP A C 1
ATOM 782 O O . TRP A 1 103 ? 5.622 19.009 -9.884 1.00 66.56 103 TRP A O 1
ATOM 792 N N . CYS A 1 104 ? 3.845 17.814 -9.190 1.00 65.62 104 CYS A N 1
ATOM 793 C CA . CYS A 1 104 ? 2.922 18.236 -10.234 1.00 65.62 104 CYS A CA 1
ATOM 794 C C . CYS A 1 104 ? 1.471 18.094 -9.776 1.00 65.62 104 CYS A C 1
ATOM 796 O O . CYS A 1 104 ? 1.173 17.350 -8.837 1.00 65.62 104 CYS A O 1
ATOM 798 N N . ASP A 1 105 ? 0.567 18.767 -10.486 1.00 61.53 105 ASP A N 1
ATOM 799 C CA . ASP A 1 105 ? -0.877 18.638 -10.274 1.00 61.53 105 ASP A CA 1
ATOM 800 C C . ASP A 1 105 ? -1.376 17.205 -10.532 1.00 61.53 105 ASP A C 1
ATOM 802 O O . ASP A 1 105 ? -2.392 16.789 -9.972 1.00 61.53 105 ASP A O 1
ATOM 806 N N . TYR A 1 106 ? -0.649 16.430 -11.351 1.00 65.62 106 TYR A N 1
ATOM 807 C CA . TYR A 1 106 ? -1.033 15.076 -11.737 1.00 65.62 106 TYR A CA 1
ATOM 808 C C . TYR A 1 106 ? 0.094 14.038 -11.582 1.00 65.62 106 TYR A C 1
ATOM 810 O O . TYR A 1 106 ? 0.626 13.537 -12.572 1.00 65.62 106 TYR A O 1
ATOM 818 N N . PRO A 1 107 ? 0.429 13.629 -10.341 1.00 60.28 107 PRO A N 1
ATOM 819 C CA . PRO A 1 107 ? 1.576 12.757 -10.046 1.00 60.28 107 PRO A CA 1
ATOM 820 C C . PRO A 1 107 ? 1.443 11.320 -10.562 1.00 60.28 107 PRO A C 1
ATOM 822 O O . PRO A 1 107 ? 2.343 10.508 -10.373 1.00 60.28 107 PRO A O 1
ATOM 825 N N . VAL A 1 108 ? 0.308 10.966 -11.166 1.00 67.94 108 VAL A N 1
ATOM 826 C CA . VAL A 1 108 ? 0.052 9.624 -11.704 1.00 67.94 108 VAL A CA 1
ATOM 827 C C . VAL A 1 108 ? 0.250 9.539 -13.219 1.00 67.94 108 VAL A C 1
ATOM 829 O O . VAL A 1 108 ? 0.281 8.429 -13.741 1.00 67.94 108 VAL A O 1
ATOM 832 N N . ALA A 1 109 ? 0.452 10.678 -13.898 1.00 70.81 109 ALA A N 1
ATOM 833 C CA . ALA A 1 109 ? 0.542 10.778 -15.358 1.00 70.81 109 ALA A CA 1
ATOM 834 C C . ALA A 1 109 ? 1.587 9.836 -15.980 1.00 70.81 109 ALA A C 1
ATOM 836 O O . ALA A 1 109 ? 1.386 9.295 -17.060 1.00 70.81 109 ALA A O 1
ATOM 837 N N . ASP A 1 110 ? 2.714 9.630 -15.294 1.00 77.12 110 ASP A N 1
ATOM 838 C CA . ASP A 1 110 ? 3.842 8.873 -15.842 1.00 77.12 110 ASP A CA 1
ATOM 839 C C . ASP A 1 110 ? 3.769 7.363 -15.583 1.00 77.12 110 ASP A C 1
ATOM 841 O O . ASP A 1 110 ? 4.554 6.602 -16.159 1.00 77.12 110 ASP A O 1
ATOM 845 N N . ARG A 1 111 ? 2.850 6.892 -14.729 1.00 77.19 111 ARG A N 1
ATOM 846 C CA . ARG A 1 111 ? 2.797 5.472 -14.339 1.00 77.19 111 ARG A CA 1
ATOM 847 C C . ARG A 1 111 ? 2.541 4.533 -15.509 1.00 77.19 111 ARG A C 1
ATOM 849 O O . ARG A 1 111 ? 3.246 3.521 -15.588 1.00 77.19 111 ARG A O 1
ATOM 856 N N . PRO A 1 112 ? 1.597 4.819 -16.422 1.00 75.62 112 PRO A N 1
ATOM 857 C CA . PRO A 1 112 ? 1.325 3.881 -17.496 1.00 75.62 112 PRO A CA 1
ATOM 858 C C . PRO A 1 112 ? 2.507 3.751 -18.466 1.00 75.62 112 PRO A C 1
ATOM 860 O O . PRO A 1 112 ? 2.937 2.637 -18.777 1.00 75.62 112 PRO A O 1
ATOM 863 N N . ASN A 1 113 ? 3.143 4.873 -18.818 1.00 78.06 113 ASN A N 1
ATOM 864 C CA . ASN A 1 113 ? 4.370 4.872 -19.610 1.00 78.06 113 ASN A CA 1
ATOM 865 C C . ASN A 1 113 ? 5.532 4.153 -18.895 1.00 78.06 113 ASN A C 1
ATOM 867 O O . ASN A 1 113 ? 6.353 3.495 -19.541 1.00 78.06 113 ASN A O 1
ATOM 871 N N . ALA A 1 114 ? 5.612 4.239 -17.566 1.00 81.69 114 ALA A N 1
ATOM 872 C CA . ALA A 1 114 ? 6.619 3.531 -16.783 1.00 81.69 114 ALA A CA 1
ATOM 873 C C . ALA A 1 114 ? 6.418 2.011 -16.790 1.00 81.69 114 ALA A C 1
ATOM 875 O O . ALA A 1 114 ? 7.374 1.248 -16.937 1.00 81.69 114 ALA A O 1
ATOM 876 N N . ILE A 1 115 ? 5.163 1.575 -16.702 1.00 80.31 115 ILE A N 1
ATOM 877 C CA . ILE A 1 115 ? 4.767 0.176 -16.844 1.00 80.31 115 ILE A CA 1
ATOM 878 C C . ILE A 1 115 ? 5.076 -0.342 -18.246 1.00 80.31 115 ILE A C 1
ATOM 880 O O . ILE A 1 115 ? 5.666 -1.413 -18.382 1.00 80.31 115 ILE A O 1
ATOM 884 N N . ARG A 1 116 ? 4.734 0.423 -19.287 1.00 83.62 116 ARG A N 1
ATOM 885 C CA . ARG A 1 116 ? 5.064 0.084 -20.676 1.00 83.62 116 ARG A CA 1
ATOM 886 C C . ARG A 1 116 ? 6.565 -0.155 -20.837 1.00 83.62 116 ARG A C 1
ATOM 888 O O . ARG A 1 116 ? 6.959 -1.196 -21.353 1.00 83.62 116 ARG A O 1
ATOM 895 N N . GLN A 1 117 ? 7.393 0.754 -20.317 1.00 85.75 117 GLN A N 1
ATOM 896 C CA . GLN A 1 117 ? 8.852 0.606 -20.326 1.00 85.75 117 GLN A CA 1
ATOM 897 C C . GLN A 1 117 ? 9.328 -0.639 -19.569 1.00 85.75 117 GLN A C 1
ATOM 899 O O . GLN A 1 117 ? 10.220 -1.329 -20.058 1.00 85.75 117 GLN A O 1
ATOM 904 N N . PHE A 1 118 ? 8.742 -0.952 -18.409 1.00 85.25 118 PHE A N 1
ATOM 905 C CA . PHE A 1 118 ? 9.080 -2.169 -17.668 1.00 85.25 118 PHE A CA 1
ATOM 906 C C . PHE A 1 118 ? 8.743 -3.434 -18.466 1.00 85.25 118 PHE A C 1
ATOM 908 O O . PHE A 1 118 ? 9.559 -4.349 -18.537 1.00 85.25 118 PHE A O 1
ATOM 915 N N . LEU A 1 119 ? 7.573 -3.481 -19.109 1.00 84.75 119 LEU A N 1
ATOM 916 C CA . LEU A 1 119 ? 7.163 -4.615 -19.939 1.00 84.75 119 LEU A CA 1
ATOM 917 C C . LEU A 1 119 ? 8.029 -4.762 -21.196 1.00 84.75 119 LEU A C 1
ATOM 919 O O . LEU A 1 119 ? 8.377 -5.881 -21.569 1.00 84.75 119 LEU A O 1
ATOM 923 N N . ASP A 1 120 ? 8.405 -3.658 -21.838 1.00 86.56 120 ASP A N 1
ATOM 924 C CA . ASP A 1 120 ? 9.320 -3.679 -22.981 1.00 86.56 120 ASP A CA 1
ATOM 925 C C . ASP A 1 120 ? 10.722 -4.145 -22.564 1.00 86.56 120 ASP A C 1
ATOM 927 O O . ASP A 1 120 ? 11.317 -4.989 -23.238 1.00 86.56 120 ASP A O 1
ATOM 931 N N . ALA A 1 121 ? 11.215 -3.687 -21.409 1.00 88.31 121 ALA A N 1
ATOM 932 C CA . ALA A 1 121 ? 12.458 -4.182 -20.827 1.00 88.31 121 ALA A CA 1
ATOM 933 C C . ALA A 1 121 ? 12.367 -5.677 -20.495 1.00 88.31 121 ALA A C 1
ATOM 935 O O . ALA A 1 121 ? 13.287 -6.418 -20.811 1.00 88.31 121 ALA A O 1
ATOM 936 N N . ALA A 1 122 ? 11.246 -6.143 -19.940 1.00 87.00 122 ALA A N 1
ATOM 937 C CA . ALA A 1 122 ? 11.007 -7.553 -19.636 1.00 87.00 122 ALA A CA 1
ATOM 938 C C . ALA A 1 122 ? 10.931 -8.449 -20.884 1.00 87.00 122 ALA A C 1
ATOM 940 O O . ALA A 1 122 ? 11.273 -9.627 -20.823 1.00 87.00 122 ALA A O 1
ATOM 941 N N . ARG A 1 123 ? 10.496 -7.914 -22.032 1.00 86.50 123 ARG A N 1
ATOM 942 C CA . ARG A 1 123 ? 10.559 -8.632 -23.317 1.00 86.50 123 ARG A CA 1
ATOM 943 C C . ARG A 1 123 ? 11.997 -8.785 -23.808 1.00 86.50 123 ARG A C 1
ATOM 945 O O . ARG A 1 123 ? 12.325 -9.815 -24.389 1.00 86.50 123 ARG A O 1
ATOM 952 N N . ALA A 1 124 ? 12.830 -7.766 -23.597 1.00 91.69 124 ALA A N 1
ATOM 953 C CA . ALA A 1 124 ? 14.243 -7.790 -23.969 1.00 91.69 124 ALA A CA 1
ATOM 954 C C . ALA A 1 124 ? 15.094 -8.626 -22.993 1.00 91.69 124 ALA A C 1
ATOM 956 O O . ALA A 1 124 ? 16.013 -9.321 -23.421 1.00 91.69 124 ALA A O 1
ATOM 957 N N . ASP A 1 125 ? 14.761 -8.584 -21.703 1.00 92.00 125 ASP A N 1
ATOM 958 C CA . ASP A 1 125 ? 15.367 -9.354 -20.619 1.00 92.00 125 ASP A CA 1
ATOM 959 C C . ASP A 1 125 ? 14.278 -10.092 -19.815 1.00 92.00 125 ASP A C 1
ATOM 961 O O . ASP A 1 125 ? 13.745 -9.562 -18.830 1.00 92.00 125 ASP A O 1
ATOM 965 N N . PRO A 1 126 ? 13.956 -11.343 -20.199 1.00 85.50 126 PRO A N 1
ATOM 966 C CA . PRO A 1 126 ? 12.981 -12.164 -19.486 1.00 85.50 126 PRO A CA 1
ATOM 967 C C . PRO A 1 126 ? 13.317 -12.399 -18.006 1.00 85.50 126 PRO A C 1
ATOM 969 O O . PRO A 1 126 ? 12.422 -12.740 -17.234 1.00 85.50 126 PRO A O 1
ATOM 972 N N . GLY A 1 127 ? 14.573 -12.191 -17.581 1.00 87.12 127 GLY A N 1
ATOM 973 C CA . GLY A 1 127 ? 14.998 -12.320 -16.185 1.00 87.12 127 GLY A CA 1
ATOM 974 C C . GLY A 1 127 ? 14.333 -11.318 -15.234 1.00 87.12 127 GLY A C 1
ATOM 975 O O . GLY A 1 127 ? 14.274 -11.561 -14.025 1.00 87.12 127 GLY A O 1
ATOM 976 N N . LEU A 1 128 ? 13.766 -10.228 -15.764 1.00 84.38 128 LEU A N 1
ATOM 977 C CA . LEU A 1 128 ? 12.987 -9.258 -14.990 1.00 84.38 128 LEU A CA 1
ATOM 978 C C . LEU A 1 128 ? 11.660 -9.837 -14.471 1.00 84.38 128 LEU A C 1
ATOM 980 O O . LEU A 1 128 ? 11.147 -9.370 -13.449 1.00 84.38 128 LEU A O 1
ATOM 984 N N . ILE A 1 129 ? 11.119 -10.872 -15.125 1.00 83.94 129 ILE A N 1
ATOM 985 C CA . ILE A 1 129 ? 9.877 -11.544 -14.731 1.00 83.94 129 ILE A CA 1
ATOM 986 C C . ILE A 1 129 ? 10.211 -12.882 -14.082 1.00 83.94 129 ILE A C 1
ATOM 988 O O . ILE A 1 129 ? 10.499 -13.877 -14.740 1.00 83.94 129 ILE A O 1
ATOM 992 N N . ARG A 1 130 ? 10.145 -12.916 -12.750 1.00 83.12 130 ARG A N 1
ATOM 993 C CA . ARG A 1 130 ? 10.495 -14.110 -11.962 1.00 83.12 130 ARG A CA 1
ATOM 994 C C . ARG A 1 130 ? 9.302 -15.009 -11.626 1.00 83.12 130 ARG A C 1
ATOM 996 O O . ARG A 1 130 ? 9.505 -16.085 -11.075 1.00 83.12 130 ARG A O 1
ATOM 1003 N N . ALA A 1 131 ? 8.077 -14.579 -11.941 1.00 75.19 131 ALA A N 1
ATOM 1004 C CA . ALA A 1 131 ? 6.831 -15.277 -11.618 1.00 75.19 131 ALA A CA 1
ATOM 1005 C C . ALA A 1 131 ? 5.897 -15.355 -12.839 1.00 75.19 131 ALA A C 1
ATOM 1007 O O . ALA A 1 131 ? 5.905 -14.436 -13.656 1.00 75.19 131 ALA A O 1
ATOM 1008 N N . PRO A 1 132 ? 5.029 -16.380 -12.935 1.00 63.84 132 PRO A N 1
ATOM 1009 C CA . PRO A 1 132 ? 4.063 -16.502 -14.030 1.00 63.84 132 PRO A CA 1
ATOM 1010 C C . PRO A 1 132 ? 2.912 -15.480 -13.978 1.00 63.84 132 PRO A C 1
ATOM 1012 O O . PRO A 1 132 ? 2.187 -15.346 -14.958 1.00 63.84 132 PRO A O 1
ATOM 1015 N N . TRP A 1 133 ? 2.734 -14.763 -12.861 1.00 59.66 133 TRP A N 1
ATOM 1016 C CA . TRP A 1 133 ? 1.648 -13.798 -12.667 1.00 59.66 133 TRP A CA 1
ATOM 1017 C C . TRP A 1 133 ? 2.200 -12.431 -12.256 1.00 59.66 133 TRP A C 1
ATOM 1019 O O . TRP A 1 133 ? 2.998 -12.336 -11.323 1.00 59.66 133 TRP A O 1
ATOM 1029 N N . LEU A 1 134 ? 1.737 -11.374 -12.930 1.00 58.94 134 LEU A N 1
ATOM 1030 C CA . LEU A 1 134 ? 1.980 -9.976 -12.573 1.00 58.94 134 LEU A CA 1
ATOM 1031 C C . LEU A 1 134 ? 0.667 -9.362 -12.090 1.00 58.94 134 LEU A C 1
ATOM 1033 O O . LEU A 1 134 ? -0.324 -9.374 -12.816 1.00 58.94 134 LEU A O 1
ATOM 1037 N N . TYR A 1 135 ? 0.657 -8.823 -10.873 1.00 52.81 135 TYR A N 1
ATOM 1038 C CA . TYR A 1 135 ? -0.463 -8.031 -10.373 1.00 52.81 135 TYR A CA 1
ATOM 1039 C C . TYR A 1 135 ? -0.177 -6.553 -10.637 1.00 52.81 135 TYR A C 1
ATOM 1041 O O . TYR A 1 135 ? 0.765 -5.996 -10.075 1.00 52.81 135 TYR A O 1
ATOM 1049 N N . MET A 1 136 ? -0.957 -5.936 -11.522 1.00 57.66 136 MET A N 1
ATOM 1050 C CA . MET A 1 136 ? -0.714 -4.575 -11.989 1.00 57.66 136 MET A CA 1
ATOM 1051 C C . MET A 1 136 ? -2.033 -3.910 -12.382 1.00 57.66 136 MET A C 1
ATOM 1053 O O . MET A 1 136 ? -2.825 -4.502 -13.112 1.00 57.66 136 MET A O 1
ATOM 1057 N N . ILE A 1 137 ? -2.265 -2.688 -11.902 1.00 50.25 137 ILE A N 1
ATOM 1058 C CA . ILE A 1 137 ? -3.458 -1.894 -12.215 1.00 50.25 137 ILE A CA 1
ATOM 1059 C C . ILE A 1 137 ? -3.001 -0.469 -12.530 1.00 50.25 137 ILE A C 1
ATOM 1061 O O . ILE A 1 137 ? -2.817 0.308 -11.607 1.00 50.25 137 ILE A O 1
ATOM 1065 N N . GLU A 1 138 ? -2.802 -0.155 -13.809 1.00 54.28 138 GLU A N 1
ATOM 1066 C CA . GLU A 1 138 ? -2.753 1.201 -14.390 1.00 54.28 138 GLU A CA 1
ATOM 1067 C C . GLU A 1 138 ? -3.024 1.042 -15.902 1.00 54.28 138 GLU A C 1
ATOM 1069 O O . GLU A 1 138 ? -2.661 -0.001 -16.462 1.00 54.28 138 GLU A O 1
ATOM 1074 N N . THR A 1 139 ? -3.635 2.015 -16.594 1.00 47.78 139 THR A N 1
ATOM 1075 C CA . THR A 1 139 ? -3.782 1.913 -18.064 1.00 47.78 139 THR A CA 1
ATOM 1076 C C . THR A 1 139 ? -3.490 3.214 -18.802 1.00 47.78 139 THR A C 1
ATOM 1078 O O . THR A 1 139 ? -4.138 4.220 -18.562 1.00 47.78 139 THR A O 1
ATOM 1081 N N . ASP A 1 140 ? -2.620 3.117 -19.808 1.00 45.00 140 ASP A N 1
ATOM 1082 C CA . ASP A 1 140 ? -2.058 4.226 -20.610 1.00 45.00 140 ASP A CA 1
ATOM 1083 C C . ASP A 1 140 ? -3.020 4.762 -21.683 1.00 45.00 140 ASP A C 1
ATOM 1085 O O . ASP A 1 140 ? -2.722 5.704 -22.408 1.00 45.00 140 ASP A O 1
ATOM 1089 N N . PHE A 1 141 ? -4.181 4.123 -21.851 1.00 47.22 141 PHE A N 1
ATOM 1090 C CA . PHE A 1 141 ? -5.038 4.381 -23.008 1.00 47.22 141 PHE A CA 1
ATOM 1091 C C . PHE A 1 141 ? -5.707 5.761 -22.962 1.00 47.22 141 PHE A C 1
ATOM 1093 O O . PHE A 1 141 ? -5.956 6.352 -24.009 1.00 47.22 141 PHE A O 1
ATOM 1100 N N . ILE A 1 142 ? -5.999 6.285 -21.767 1.00 55.94 142 ILE A N 1
ATOM 1101 C CA . ILE A 1 142 ? -6.764 7.531 -21.633 1.00 55.94 142 ILE A CA 1
ATOM 1102 C C . ILE A 1 142 ? -5.872 8.778 -21.761 1.00 55.94 142 ILE A C 1
ATOM 1104 O O . ILE A 1 142 ? -6.331 9.815 -22.237 1.00 55.94 142 ILE A O 1
ATOM 1108 N N . GLU A 1 143 ? -4.587 8.685 -21.420 1.00 59.09 143 GLU A N 1
ATOM 1109 C CA . GLU A 1 143 ? -3.662 9.826 -21.471 1.00 59.09 143 GLU A CA 1
ATOM 1110 C C . GLU A 1 143 ? -3.290 10.247 -22.911 1.00 59.09 143 GLU A C 1
ATOM 1112 O O . GLU A 1 143 ? -2.775 11.340 -23.137 1.00 59.09 143 GLU A O 1
ATOM 1117 N N . GLY A 1 144 ? -3.596 9.431 -23.921 1.00 57.66 144 GLY A N 1
ATOM 1118 C CA . GLY A 1 144 ? -3.449 9.805 -25.333 1.00 57.66 144 GLY A CA 1
ATOM 1119 C C . GLY A 1 144 ? -4.622 10.604 -25.921 1.00 57.66 144 GLY A C 1
ATOM 1120 O O . GLY A 1 144 ? -4.518 11.071 -27.054 1.00 57.66 144 GLY A O 1
ATOM 1121 N N . ASP A 1 145 ? -5.734 10.750 -25.193 1.00 62.78 145 ASP A N 1
ATOM 1122 C CA . ASP A 1 145 ? -7.005 11.266 -25.716 1.00 62.78 145 ASP A CA 1
ATOM 1123 C C . ASP A 1 145 ? -7.420 12.578 -25.019 1.00 62.78 145 ASP A C 1
ATOM 1125 O O . ASP A 1 145 ? -7.824 12.594 -23.856 1.00 62.78 145 ASP A O 1
ATOM 1129 N N . GLU A 1 146 ? -7.344 13.696 -25.749 1.00 73.44 146 GLU A N 1
ATOM 1130 C CA . GLU A 1 146 ? -7.664 15.040 -25.238 1.00 73.44 146 GLU A CA 1
ATOM 1131 C C . GLU A 1 146 ? -9.141 15.227 -24.847 1.00 73.44 146 GLU A C 1
ATOM 1133 O O . GLU A 1 146 ? -9.455 15.992 -23.929 1.00 73.44 146 GLU A O 1
ATOM 1138 N N . GLU A 1 147 ? -10.065 14.522 -25.505 1.00 72.56 147 GLU A N 1
ATOM 1139 C CA . GLU A 1 147 ? -11.485 14.561 -25.149 1.00 72.56 147 GLU A CA 1
ATOM 1140 C C . GLU A 1 147 ? -11.708 13.836 -23.818 1.00 72.56 147 GLU A C 1
ATOM 1142 O O . GLU A 1 147 ? -12.360 14.368 -22.911 1.00 72.56 147 GLU A O 1
ATOM 1147 N N . CYS A 1 148 ? -11.098 12.660 -23.661 1.00 59.75 148 CYS A N 1
ATOM 1148 C CA . CYS A 1 148 ? -11.185 11.888 -22.431 1.00 59.75 148 CYS A CA 1
ATOM 1149 C C . CYS A 1 148 ? -10.480 12.577 -21.256 1.00 59.75 148 CYS A C 1
ATOM 1151 O O . CYS A 1 148 ? -11.037 12.588 -20.156 1.00 59.75 148 CYS A O 1
ATOM 1153 N N . LYS A 1 149 ? -9.322 13.220 -21.469 1.00 66.62 149 LYS A N 1
ATOM 1154 C CA . LYS A 1 149 ? -8.651 14.044 -20.444 1.00 66.62 149 LYS A CA 1
ATOM 1155 C C . LYS A 1 149 ? -9.571 15.122 -19.894 1.00 66.62 149 LYS A C 1
ATOM 1157 O O . LYS A 1 149 ? -9.706 15.259 -18.682 1.00 66.62 149 LYS A O 1
ATOM 1162 N N . LYS A 1 150 ? -10.244 15.860 -20.779 1.00 72.00 150 LYS A N 1
ATOM 1163 C CA . LYS A 1 150 ? -11.151 16.942 -20.386 1.00 72.00 150 LYS A CA 1
ATOM 1164 C C . LYS A 1 150 ? -12.403 16.427 -19.675 1.00 72.00 150 LYS A C 1
ATOM 1166 O O . LYS A 1 150 ? -12.903 17.087 -18.768 1.00 72.00 150 LYS A O 1
ATOM 1171 N N . ALA A 1 151 ? -12.929 15.280 -20.103 1.00 65.69 151 ALA A N 1
ATOM 1172 C CA . ALA A 1 151 ? -14.161 14.715 -19.560 1.00 65.69 151 ALA A CA 1
ATOM 1173 C C . ALA A 1 151 ? -13.968 14.005 -18.211 1.00 65.69 151 ALA A C 1
ATOM 1175 O O . ALA A 1 151 ? -14.868 14.029 -17.372 1.00 65.69 151 ALA A O 1
ATOM 1176 N N . LEU A 1 152 ? -12.825 13.344 -18.019 1.00 62.88 152 LEU A N 1
ATOM 1177 C CA . LEU A 1 152 ? -12.551 12.496 -16.858 1.00 62.88 152 LEU A CA 1
ATOM 1178 C C . LEU A 1 152 ? -11.604 13.154 -15.850 1.00 62.88 152 LEU A C 1
ATOM 1180 O O . LEU A 1 152 ? -11.591 12.747 -14.691 1.00 62.88 152 LEU A O 1
ATOM 1184 N N . ASP A 1 153 ? -10.842 14.168 -16.264 1.00 65.81 153 ASP A N 1
ATOM 1185 C CA . ASP A 1 153 ? -9.893 14.897 -15.421 1.00 65.81 153 ASP A CA 1
ATOM 1186 C C . ASP A 1 153 ? -9.014 13.928 -14.599 1.00 65.81 153 ASP A C 1
ATOM 1188 O O . ASP A 1 153 ? -8.617 12.874 -15.106 1.00 65.81 153 ASP A O 1
ATOM 1192 N N . TRP A 1 154 ? -8.682 14.231 -13.344 1.00 58.06 154 TRP A N 1
ATOM 1193 C CA . TRP A 1 154 ? -7.825 13.400 -12.493 1.00 58.06 154 TRP A CA 1
ATOM 1194 C C . TRP A 1 154 ? -8.338 11.961 -12.288 1.00 58.06 154 TRP A C 1
ATOM 1196 O O . TRP A 1 154 ? -7.548 11.055 -12.011 1.00 58.06 154 TRP A O 1
ATOM 1206 N N . VAL A 1 155 ? -9.648 11.743 -12.452 1.00 61.28 155 VAL A N 1
ATOM 1207 C CA . VAL A 1 155 ? -10.342 10.465 -12.239 1.00 61.28 155 VAL A CA 1
ATOM 1208 C C . VAL A 1 155 ? -9.986 9.442 -13.320 1.00 61.28 155 VAL A C 1
ATOM 1210 O O . VAL A 1 155 ? -10.133 8.239 -13.099 1.00 61.28 155 VAL A O 1
ATOM 1213 N N . ARG A 1 156 ? -9.491 9.901 -14.477 1.00 63.78 156 ARG A N 1
ATOM 1214 C CA . ARG A 1 156 ? -9.231 9.055 -15.642 1.00 63.78 156 ARG A CA 1
ATOM 1215 C C . ARG A 1 156 ? -8.366 7.847 -15.315 1.00 63.78 156 ARG A C 1
ATOM 1217 O O . ARG A 1 156 ? -8.867 6.743 -15.472 1.00 63.78 156 ARG A O 1
ATOM 1224 N N . GLU A 1 157 ? -7.178 8.036 -14.744 1.00 60.41 157 GLU A N 1
ATOM 1225 C CA . GLU A 1 157 ? -6.255 6.941 -14.403 1.00 60.41 157 GLU A CA 1
ATOM 1226 C C . GLU A 1 157 ? -6.837 5.976 -13.358 1.00 60.41 157 GLU A C 1
ATOM 1228 O O . GLU A 1 157 ? -6.687 4.763 -13.483 1.00 60.41 157 GLU A O 1
ATOM 1233 N N . MET A 1 158 ? -7.619 6.471 -12.385 1.00 60.91 158 MET A N 1
ATOM 1234 C CA . MET A 1 158 ? -8.244 5.602 -11.372 1.00 60.91 158 MET A CA 1
ATOM 1235 C C . MET A 1 158 ? -9.248 4.608 -11.966 1.00 60.91 158 MET A C 1
ATOM 1237 O O . MET A 1 158 ? -9.419 3.509 -11.437 1.00 60.91 158 MET A O 1
ATOM 1241 N N . TYR A 1 159 ? -9.925 4.986 -13.051 1.00 62.84 159 TYR A N 1
ATOM 1242 C CA . TYR A 1 159 ? -10.914 4.134 -13.712 1.00 62.84 159 TYR A CA 1
ATOM 1243 C C . TYR A 1 159 ? -10.433 3.583 -15.045 1.00 62.84 159 TYR A C 1
ATOM 1245 O O . TYR A 1 159 ? -11.164 2.810 -15.664 1.00 62.84 159 TYR A O 1
ATOM 1253 N N . ALA A 1 160 ? -9.222 3.921 -15.476 1.00 64.44 160 ALA A N 1
ATOM 1254 C CA . ALA A 1 160 ? -8.731 3.577 -16.796 1.00 64.44 160 ALA A CA 1
ATOM 1255 C C . ALA A 1 160 ? -8.688 2.045 -16.985 1.00 64.44 160 ALA A C 1
ATOM 1257 O O . ALA A 1 160 ? -9.201 1.529 -17.980 1.00 64.44 160 ALA A O 1
ATOM 1258 N N . PHE A 1 161 ? -8.285 1.302 -15.943 1.00 66.00 161 PHE A N 1
ATOM 1259 C CA . PHE A 1 161 ? -8.421 -0.161 -15.888 1.00 66.00 161 PHE A CA 1
ATOM 1260 C C . PHE A 1 161 ? -9.863 -0.639 -16.080 1.00 66.00 161 PHE A C 1
ATOM 1262 O O . PHE A 1 161 ? -10.124 -1.534 -16.881 1.00 66.00 161 PHE A O 1
ATOM 1269 N N . SER A 1 162 ? -10.811 -0.031 -15.364 1.00 68.25 162 SER A N 1
ATOM 1270 C CA . SER A 1 162 ? -12.225 -0.416 -15.440 1.00 68.25 162 SER A CA 1
ATOM 1271 C C . SER A 1 162 ? -12.811 -0.136 -16.826 1.00 68.25 162 SER A C 1
ATOM 1273 O O . SER A 1 162 ? -13.596 -0.932 -17.338 1.00 68.25 162 SER A O 1
ATOM 1275 N N . VAL A 1 163 ? -12.417 0.978 -17.450 1.00 67.50 163 VAL A N 1
ATOM 1276 C CA . VAL A 1 163 ? -12.833 1.357 -18.805 1.00 67.50 163 VAL A CA 1
ATOM 1277 C C . VAL A 1 163 ? -12.247 0.393 -19.833 1.00 67.50 163 VAL A C 1
ATOM 1279 O O . VAL A 1 163 ? -13.001 -0.140 -20.645 1.00 67.50 163 VAL A O 1
ATOM 1282 N N . ALA A 1 164 ? -10.945 0.110 -19.767 1.00 65.62 164 ALA A N 1
ATOM 1283 C CA . ALA A 1 164 ? -10.283 -0.833 -20.662 1.00 65.62 164 ALA A CA 1
ATOM 1284 C C . ALA A 1 164 ? -10.888 -2.240 -20.542 1.00 65.62 164 ALA A C 1
ATOM 1286 O O . ALA A 1 164 ? -11.288 -2.824 -21.546 1.00 65.62 164 ALA A O 1
ATOM 1287 N N . ALA A 1 165 ? -11.058 -2.750 -19.317 1.00 64.12 165 ALA A N 1
ATOM 1288 C CA . ALA A 1 165 ? -11.678 -4.051 -19.077 1.00 64.12 165 ALA A CA 1
ATOM 1289 C C . ALA A 1 165 ? -13.109 -4.126 -19.632 1.00 64.12 165 ALA A C 1
ATOM 1291 O O . ALA A 1 165 ? -13.493 -5.140 -20.215 1.00 64.12 165 ALA A O 1
ATOM 1292 N N . ALA A 1 166 ? -13.893 -3.049 -19.501 1.00 68.19 166 ALA A N 1
ATOM 1293 C CA . ALA A 1 166 ? -15.244 -2.982 -20.048 1.00 68.19 166 ALA A CA 1
ATOM 1294 C C . ALA A 1 166 ? -15.266 -2.934 -21.588 1.00 68.19 166 ALA A C 1
ATOM 1296 O O . ALA A 1 166 ? -16.097 -3.609 -22.200 1.00 68.19 166 ALA A O 1
ATOM 1297 N N . LEU A 1 167 ? -14.374 -2.158 -22.216 1.00 65.44 167 LEU A N 1
ATOM 1298 C CA . LEU A 1 167 ? -14.258 -2.061 -23.678 1.00 65.44 167 LEU A CA 1
ATOM 1299 C C . LEU A 1 167 ? -13.814 -3.391 -24.300 1.00 65.44 167 LEU A C 1
ATOM 1301 O O . LEU A 1 167 ? -14.425 -3.846 -25.268 1.00 65.44 167 LEU A O 1
ATOM 1305 N N . GLU A 1 168 ? -12.834 -4.046 -23.678 1.00 73.44 168 GLU A N 1
ATOM 1306 C CA . GLU A 1 168 ? -12.292 -5.345 -24.095 1.00 73.44 168 GLU A CA 1
ATOM 1307 C C . GLU A 1 168 ? -13.149 -6.535 -23.634 1.00 73.44 168 GLU A C 1
ATOM 1309 O O . GLU A 1 168 ? -12.844 -7.688 -23.936 1.00 73.44 168 GLU A O 1
ATOM 1314 N N . LYS A 1 169 ? -14.254 -6.273 -22.921 1.00 75.69 169 LYS A N 1
ATOM 1315 C CA . LYS A 1 169 ? -15.187 -7.288 -22.403 1.00 75.69 169 LYS A CA 1
ATOM 1316 C C . LYS A 1 169 ? -14.480 -8.373 -21.583 1.00 75.69 169 LYS A C 1
ATOM 1318 O O . LYS A 1 169 ? -14.856 -9.546 -21.641 1.00 75.69 169 LYS A O 1
ATOM 1323 N N . ILE A 1 170 ? -13.470 -7.976 -20.812 1.00 66.69 170 ILE A N 1
ATOM 1324 C CA . ILE A 1 170 ? -12.742 -8.877 -19.922 1.00 66.69 170 ILE A CA 1
ATOM 1325 C C . ILE A 1 170 ? -13.707 -9.326 -18.816 1.00 66.69 170 ILE A C 1
ATOM 1327 O O . ILE A 1 170 ? -14.267 -8.475 -18.118 1.00 66.69 170 ILE A O 1
ATOM 1331 N N . PRO A 1 171 ? -13.926 -10.639 -18.627 1.00 67.69 171 PRO A N 1
ATOM 1332 C CA . PRO A 1 171 ? -14.696 -11.120 -17.492 1.00 67.69 171 PRO A CA 1
ATOM 1333 C C . PRO A 1 171 ? -13.898 -10.863 -16.209 1.00 67.69 171 PRO A C 1
ATOM 1335 O O . PRO A 1 171 ? -12.805 -11.397 -16.034 1.00 67.69 171 PRO A O 1
ATOM 1338 N N . LEU A 1 172 ? -14.439 -10.029 -15.321 1.00 71.94 172 LEU A N 1
ATOM 1339 C CA . LEU A 1 172 ? -13.848 -9.748 -14.014 1.00 71.94 172 LEU A CA 1
ATOM 1340 C C . LEU A 1 172 ? -14.537 -10.600 -12.949 1.00 71.94 172 LEU A C 1
ATOM 1342 O O . LEU A 1 172 ? -15.759 -10.536 -12.803 1.00 71.94 172 LEU A O 1
ATOM 1346 N N . ASP A 1 173 ? -13.752 -11.365 -12.195 1.00 74.62 173 ASP A N 1
ATOM 1347 C CA . ASP A 1 173 ? -14.223 -12.054 -10.995 1.00 74.62 173 ASP A CA 1
ATOM 1348 C C . ASP A 1 173 ? -14.012 -11.146 -9.778 1.00 74.62 173 ASP A C 1
ATOM 1350 O O . ASP A 1 173 ? -12.903 -11.016 -9.257 1.00 74.62 173 ASP A O 1
ATOM 1354 N N . MET A 1 174 ? -15.074 -10.442 -9.383 1.00 74.44 174 MET A N 1
ATOM 1355 C CA . MET A 1 174 ? -15.051 -9.448 -8.312 1.00 74.44 174 MET A CA 1
ATOM 1356 C C . MET A 1 174 ? -15.877 -9.954 -7.135 1.00 74.44 174 MET A C 1
ATOM 1358 O O . MET A 1 174 ? -17.088 -10.136 -7.255 1.00 74.44 174 MET A O 1
ATOM 1362 N N . HIS A 1 175 ? -15.229 -10.117 -5.986 1.00 78.56 175 HIS A N 1
ATOM 1363 C CA . HIS A 1 175 ? -15.882 -10.487 -4.732 1.00 78.56 175 HIS A CA 1
ATOM 1364 C C . HIS A 1 175 ? -15.799 -9.318 -3.757 1.00 78.56 175 HIS A C 1
ATOM 1366 O O . HIS A 1 175 ? -14.730 -8.733 -3.579 1.00 78.56 175 HIS A O 1
ATOM 1372 N N . GLU A 1 176 ? -16.913 -8.981 -3.114 1.00 77.69 176 GLU A N 1
ATOM 1373 C CA . GLU A 1 176 ? -16.909 -8.022 -2.008 1.00 77.69 176 GLU A CA 1
ATOM 1374 C C . GLU A 1 176 ? -16.412 -8.705 -0.724 1.00 77.69 176 GLU A C 1
ATOM 1376 O O . GLU A 1 176 ? -16.583 -9.917 -0.553 1.00 77.69 176 GLU A O 1
ATOM 1381 N N . PRO A 1 177 ? -15.789 -7.972 0.212 1.00 81.31 177 PRO A N 1
ATOM 1382 C CA . PRO A 1 177 ? -15.535 -8.490 1.550 1.00 81.31 177 PRO A CA 1
ATOM 1383 C C . PRO A 1 177 ? -16.838 -9.003 2.196 1.00 81.31 177 PRO A C 1
ATOM 1385 O O . PRO A 1 177 ? -17.883 -8.367 2.060 1.00 81.31 177 PRO A O 1
ATOM 1388 N N . PRO A 1 178 ? -16.817 -10.144 2.909 1.00 87.25 178 PRO A N 1
ATOM 1389 C CA . PRO A 1 178 ? -15.643 -10.907 3.337 1.00 87.25 178 PRO A CA 1
ATOM 1390 C C . PRO A 1 178 ? -15.145 -11.954 2.324 1.00 87.25 178 PRO A C 1
ATOM 1392 O O . PRO A 1 178 ? -14.202 -12.681 2.636 1.00 87.25 178 PRO A O 1
ATOM 1395 N N . ASP A 1 179 ? -15.761 -12.068 1.148 1.00 88.06 179 ASP A N 1
ATOM 1396 C CA . ASP A 1 179 ? -15.408 -13.079 0.146 1.00 88.06 179 ASP A CA 1
ATOM 1397 C C . ASP A 1 179 ? -14.278 -12.644 -0.798 1.00 88.06 179 ASP A C 1
ATOM 1399 O O . ASP A 1 179 ? -13.651 -13.504 -1.417 1.00 88.06 179 ASP A O 1
ATOM 1403 N N . SER A 1 180 ? -13.966 -11.341 -0.855 1.00 85.50 180 SER A N 1
ATOM 1404 C CA . SER A 1 180 ? -12.757 -10.808 -1.503 1.00 85.50 180 SER A CA 1
ATOM 1405 C C . SER A 1 180 ? -11.518 -11.580 -1.054 1.00 85.50 180 SER A C 1
ATOM 1407 O O . SER A 1 180 ? -11.154 -11.551 0.119 1.00 85.50 180 SER A O 1
ATOM 1409 N N . VAL A 1 181 ? -10.852 -12.261 -1.990 1.00 84.12 181 VAL A N 1
ATOM 1410 C CA . VAL A 1 181 ? -9.597 -12.981 -1.715 1.00 84.12 181 VAL A CA 1
ATOM 1411 C C . VAL A 1 181 ? -8.371 -12.079 -1.830 1.00 84.12 181 VAL A C 1
ATOM 1413 O O . VAL A 1 181 ? -7.310 -12.405 -1.302 1.00 84.12 181 VAL A O 1
ATOM 1416 N N . THR A 1 182 ? -8.499 -10.932 -2.497 1.00 82.12 182 THR A N 1
ATOM 1417 C CA . THR A 1 182 ? -7.360 -10.061 -2.800 1.00 82.12 182 THR A CA 1
ATOM 1418 C C . THR A 1 182 ? -7.117 -9.076 -1.669 1.00 82.12 182 THR A C 1
ATOM 1420 O O . THR A 1 182 ? -6.105 -9.177 -0.978 1.00 82.12 182 THR A O 1
ATOM 1423 N N . MET A 1 183 ? -8.033 -8.126 -1.465 1.00 85.00 183 MET A N 1
ATOM 1424 C CA . MET A 1 183 ? -7.825 -7.020 -0.533 1.00 85.00 183 MET A CA 1
ATOM 1425 C C . MET A 1 183 ? -9.110 -6.564 0.161 1.00 85.00 183 MET A C 1
ATOM 1427 O O . MET A 1 183 ? -10.197 -6.661 -0.413 1.00 85.00 183 MET A O 1
ATOM 1431 N N . ILE A 1 184 ? -8.942 -6.005 1.359 1.00 87.94 184 ILE A N 1
ATOM 1432 C CA . ILE A 1 184 ? -9.924 -5.170 2.067 1.00 87.94 184 ILE A CA 1
ATOM 1433 C C . ILE A 1 184 ? -9.413 -3.731 2.190 1.00 87.94 184 ILE A C 1
ATOM 1435 O O . ILE A 1 184 ? -8.211 -3.486 2.071 1.00 87.94 184 ILE A O 1
ATOM 1439 N N . GLN A 1 185 ? -10.308 -2.784 2.462 1.00 87.69 185 GLN A N 1
ATOM 1440 C CA . GLN A 1 185 ? -10.034 -1.350 2.561 1.00 87.69 185 GLN A CA 1
ATOM 1441 C C . GLN A 1 185 ? -10.485 -0.756 3.911 1.00 87.69 185 GLN A C 1
ATOM 1443 O O . GLN A 1 185 ? -11.474 -0.018 3.970 1.00 87.69 185 GLN A O 1
ATOM 1448 N N . PRO A 1 186 ? -9.788 -1.026 5.032 1.00 89.62 186 PRO A N 1
ATOM 1449 C CA . PRO A 1 186 ? -10.075 -0.353 6.297 1.00 89.62 186 PRO A CA 1
ATOM 1450 C C . PRO A 1 186 ? -9.969 1.183 6.169 1.00 89.62 186 PRO A C 1
ATOM 1452 O O . PRO A 1 186 ? -9.088 1.684 5.465 1.00 89.62 186 PRO A O 1
ATOM 1455 N N . PRO A 1 187 ? -10.848 1.955 6.835 1.00 89.50 187 PRO A N 1
ATOM 1456 C CA . PRO A 1 187 ? -11.880 1.524 7.772 1.00 89.50 187 PRO A CA 1
ATOM 1457 C C . PRO A 1 187 ? -13.243 1.225 7.112 1.00 89.50 187 PRO A C 1
ATOM 1459 O O . PRO A 1 187 ? -14.222 1.038 7.829 1.00 89.50 187 PRO A O 1
ATOM 1462 N N . ALA A 1 188 ? -13.343 1.215 5.776 1.00 86.12 188 ALA A N 1
ATOM 1463 C CA . ALA A 1 188 ? -14.600 0.909 5.086 1.00 86.12 188 ALA A CA 1
ATOM 1464 C C . ALA A 1 188 ? -15.010 -0.560 5.287 1.00 86.12 188 ALA A C 1
ATOM 1466 O O . ALA A 1 188 ? -16.190 -0.851 5.482 1.00 86.12 188 ALA A O 1
ATOM 1467 N N . ASP A 1 189 ? -14.025 -1.458 5.321 1.00 89.06 189 ASP A N 1
ATOM 1468 C CA . ASP A 1 189 ? -14.216 -2.873 5.624 1.00 89.06 189 ASP A CA 1
ATOM 1469 C C . ASP A 1 189 ? -13.849 -3.184 7.078 1.00 89.06 189 ASP A C 1
ATOM 1471 O O . ASP A 1 189 ? -12.745 -2.893 7.539 1.00 89.06 189 ASP A O 1
ATOM 1475 N N . ALA A 1 190 ? -14.779 -3.812 7.800 1.00 90.06 190 ALA A N 1
ATOM 1476 C CA . ALA A 1 190 ? -14.635 -4.112 9.225 1.00 90.06 190 ALA A CA 1
ATOM 1477 C C . ALA A 1 190 ? -14.096 -5.522 9.518 1.00 90.06 190 ALA A C 1
ATOM 1479 O O . ALA A 1 190 ? -13.964 -5.887 10.679 1.00 90.06 190 ALA A O 1
ATOM 1480 N N . ARG A 1 191 ? -13.845 -6.356 8.500 1.00 89.81 191 ARG A N 1
ATOM 1481 C CA . ARG A 1 191 ? -13.395 -7.752 8.662 1.00 89.81 191 ARG A CA 1
ATOM 1482 C C . ARG A 1 191 ? -12.424 -8.132 7.553 1.00 89.81 191 ARG A C 1
ATOM 1484 O O . ARG A 1 191 ? -12.659 -7.772 6.407 1.00 89.81 191 ARG A O 1
ATOM 1491 N N . LEU A 1 192 ? -11.398 -8.920 7.884 1.00 88.88 192 LEU A N 1
ATOM 1492 C CA . LEU A 1 192 ? -10.445 -9.452 6.900 1.00 88.88 192 LEU A CA 1
ATOM 1493 C C . LEU A 1 192 ? -11.096 -10.450 5.929 1.00 88.88 192 LEU A C 1
ATOM 1495 O O . LEU A 1 192 ? -10.851 -10.401 4.728 1.00 88.88 192 LEU A O 1
ATOM 1499 N N . GLY A 1 193 ? -11.951 -11.344 6.436 1.00 90.81 193 GLY A N 1
ATOM 1500 C CA . GLY A 1 193 ? -12.574 -12.377 5.609 1.00 90.81 193 GLY A CA 1
ATOM 1501 C C . GLY A 1 193 ? -11.533 -13.293 4.960 1.00 90.81 193 GLY A C 1
ATOM 1502 O O . GLY A 1 193 ? -10.654 -13.810 5.647 1.00 90.81 193 GLY A O 1
ATOM 1503 N N . LYS A 1 194 ? -11.645 -13.496 3.644 1.00 90.06 194 LYS A N 1
ATOM 1504 C CA . LYS A 1 194 ? -10.714 -14.292 2.827 1.00 90.06 194 LYS A CA 1
ATOM 1505 C C . LYS A 1 194 ? -9.559 -13.473 2.236 1.00 90.06 194 LYS A C 1
ATOM 1507 O O . LYS A 1 194 ? -8.752 -14.033 1.492 1.00 90.06 194 LYS A O 1
ATOM 1512 N N . ALA A 1 195 ? -9.490 -12.171 2.514 1.00 89.50 195 ALA A N 1
ATOM 1513 C CA . ALA A 1 195 ? -8.519 -11.294 1.881 1.00 89.50 195 ALA A CA 1
ATOM 1514 C C . ALA A 1 195 ? -7.106 -11.524 2.420 1.00 89.50 195 ALA A C 1
ATOM 1516 O O . ALA A 1 195 ? -6.908 -11.788 3.606 1.00 89.50 195 ALA A O 1
ATOM 1517 N N . HIS A 1 196 ? -6.117 -11.358 1.543 1.00 85.12 196 HIS A N 1
ATOM 1518 C CA . HIS A 1 196 ? -4.700 -11.493 1.889 1.00 85.12 196 HIS A CA 1
ATOM 1519 C C . HIS A 1 196 ? -3.994 -10.137 2.043 1.00 85.12 196 HIS A C 1
ATOM 1521 O O . HIS A 1 196 ? -2.880 -10.083 2.562 1.00 85.12 196 HIS A O 1
ATOM 1527 N N . LEU A 1 197 ? -4.628 -9.041 1.610 1.00 84.94 197 LEU A N 1
ATOM 1528 C CA . LEU A 1 197 ? -4.081 -7.685 1.666 1.00 84.94 197 LEU A CA 1
ATOM 1529 C C . LEU A 1 197 ? -5.016 -6.724 2.409 1.00 84.94 197 LEU A C 1
ATOM 1531 O O . LEU A 1 197 ? -6.239 -6.788 2.291 1.00 84.94 197 LEU A O 1
ATOM 1535 N N . MET A 1 198 ? -4.419 -5.773 3.124 1.00 88.00 198 MET A N 1
ATOM 1536 C CA . MET A 1 198 ? -5.112 -4.629 3.716 1.00 88.00 198 MET A CA 1
ATOM 1537 C C . MET A 1 198 ? -4.635 -3.357 3.020 1.00 88.00 198 MET A C 1
ATOM 1539 O O . MET A 1 198 ? -3.476 -2.965 3.154 1.00 88.00 198 MET A O 1
ATOM 1543 N N . HIS A 1 199 ? -5.517 -2.714 2.260 1.00 82.69 199 HIS A N 1
ATOM 1544 C CA . HIS A 1 199 ? -5.227 -1.451 1.600 1.00 82.69 199 HIS A CA 1
ATOM 1545 C C . HIS A 1 199 ? -5.653 -0.283 2.495 1.00 82.69 199 HIS A C 1
ATOM 1547 O O . HIS A 1 199 ? -6.830 -0.077 2.774 1.00 82.69 199 HIS A O 1
ATOM 1553 N N . TYR A 1 200 ? -4.681 0.513 2.929 1.00 74.44 200 TYR A N 1
ATOM 1554 C CA . TYR A 1 200 ? -4.898 1.687 3.771 1.00 74.44 200 TYR A CA 1
ATOM 1555 C C . TYR A 1 200 ? -5.085 2.940 2.907 1.00 74.44 200 TYR A C 1
ATOM 1557 O O . TYR A 1 200 ? -4.188 3.765 2.706 1.00 74.44 200 TYR A O 1
ATOM 1565 N N . THR A 1 201 ? -6.273 3.067 2.324 1.00 65.25 201 THR A N 1
ATOM 1566 C CA . THR A 1 201 ? -6.607 4.232 1.493 1.00 65.25 201 THR A CA 1
ATOM 1567 C C . THR A 1 201 ? -6.971 5.441 2.343 1.00 65.25 201 THR A C 1
ATOM 1569 O O . THR A 1 201 ? -6.524 6.554 2.061 1.00 65.25 201 THR A O 1
ATOM 1572 N N . TRP A 1 202 ? -7.756 5.217 3.395 1.00 70.31 202 TRP A N 1
ATOM 1573 C CA . TRP A 1 202 ? -8.369 6.266 4.198 1.00 70.31 202 TRP A CA 1
ATOM 1574 C C . TRP A 1 202 ? -7.712 6.358 5.571 1.00 70.31 202 TRP A C 1
ATOM 1576 O O . TRP A 1 202 ? -7.424 5.343 6.201 1.00 70.31 202 TRP A O 1
ATOM 1586 N N . GLY A 1 203 ? -7.515 7.587 6.053 1.00 84.25 203 GLY A N 1
ATOM 1587 C CA . GLY A 1 203 ? -7.170 7.797 7.455 1.00 84.25 203 GLY A CA 1
ATOM 1588 C C . GLY A 1 203 ? -8.312 7.342 8.367 1.00 84.25 203 GLY A C 1
ATOM 1589 O O . GLY A 1 203 ? -9.482 7.414 7.985 1.00 84.25 203 GLY A O 1
ATOM 1590 N N . ALA A 1 204 ? -7.987 6.897 9.573 1.00 91.12 204 ALA A N 1
ATOM 1591 C CA . ALA A 1 204 ? -8.951 6.511 10.596 1.00 91.12 204 ALA A CA 1
ATOM 1592 C C . ALA A 1 204 ? -8.762 7.407 11.820 1.00 91.12 204 ALA A C 1
ATOM 1594 O O . ALA A 1 204 ? -7.641 7.562 12.289 1.00 91.12 204 ALA A O 1
ATOM 1595 N N . ILE A 1 205 ? -9.843 8.000 12.328 1.00 94.81 205 ILE A N 1
ATOM 1596 C CA . ILE A 1 205 ? -9.832 8.818 13.545 1.00 94.81 205 ILE A CA 1
ATOM 1597 C C . ILE A 1 205 ? -10.879 8.260 14.500 1.00 94.81 205 ILE A C 1
ATOM 1599 O O . ILE A 1 205 ? -12.070 8.304 14.199 1.00 94.81 205 ILE A O 1
ATOM 1603 N N . PHE A 1 206 ? -10.452 7.761 15.655 1.00 96.75 206 PHE A N 1
ATOM 1604 C CA . PHE A 1 206 ? -11.353 7.297 16.705 1.00 96.75 206 PHE A CA 1
ATOM 1605 C C . PHE A 1 206 ? -11.706 8.460 17.620 1.00 96.75 206 PHE A C 1
ATOM 1607 O O . PHE A 1 206 ? -10.829 9.082 18.217 1.00 96.75 206 PHE A O 1
ATOM 1614 N N . ASN A 1 207 ? -12.998 8.749 17.736 1.00 97.62 207 ASN A N 1
ATOM 1615 C CA . ASN A 1 207 ? -13.524 9.794 18.602 1.00 97.62 207 ASN A CA 1
ATOM 1616 C C . ASN A 1 207 ? -14.414 9.174 19.676 1.00 97.62 207 ASN A C 1
ATOM 1618 O O . ASN A 1 207 ? -15.316 8.393 19.364 1.00 97.62 207 ASN A O 1
ATOM 1622 N N . ALA A 1 208 ? -14.187 9.547 20.930 1.00 97.06 208 ALA A N 1
ATOM 1623 C CA . ALA A 1 208 ? -15.033 9.183 22.054 1.00 97.06 208 ALA A CA 1
ATOM 1624 C C . ALA A 1 208 ? -16.435 9.818 21.958 1.00 97.06 208 ALA A C 1
ATOM 1626 O O . ALA A 1 208 ? -16.618 10.808 21.243 1.00 97.06 208 ALA A O 1
ATOM 1627 N N . PRO A 1 209 ? -17.442 9.301 22.695 1.00 96.00 209 PRO A N 1
ATOM 1628 C CA . PRO A 1 209 ? -18.799 9.860 22.689 1.00 96.00 209 PRO A CA 1
ATOM 1629 C C . PRO A 1 209 ? -18.876 11.352 23.045 1.00 96.00 209 PRO A C 1
ATOM 1631 O O . PRO A 1 209 ? -19.784 12.046 22.598 1.00 96.00 209 PRO A O 1
ATOM 1634 N N . ASN A 1 210 ? -17.917 11.849 23.831 1.00 94.25 210 ASN A N 1
ATOM 1635 C CA . ASN A 1 210 ? -17.781 13.259 24.205 1.00 94.25 210 ASN A CA 1
ATOM 1636 C C . ASN A 1 210 ? -17.119 14.131 23.112 1.00 94.25 210 ASN A C 1
ATOM 1638 O O . ASN A 1 210 ? -16.922 15.324 23.326 1.00 94.25 210 ASN A O 1
ATOM 1642 N N . GLY A 1 211 ? -16.757 13.549 21.963 1.00 92.25 211 GLY A N 1
ATOM 1643 C CA . GLY A 1 211 ? -16.094 14.223 20.847 1.00 92.25 211 GLY A CA 1
ATOM 1644 C C . GLY A 1 211 ? -14.568 14.310 20.954 1.00 92.25 211 GLY A C 1
ATOM 1645 O O . GLY A 1 211 ? -13.939 14.875 20.063 1.00 92.25 211 GLY A O 1
ATOM 1646 N N . THR A 1 212 ? -13.951 13.765 22.006 1.00 96.25 212 THR A N 1
ATOM 1647 C CA . THR A 1 212 ? -12.489 13.735 22.142 1.00 96.25 212 THR A CA 1
ATOM 1648 C C . THR A 1 212 ? -11.875 12.757 21.140 1.00 96.25 212 THR A C 1
ATOM 1650 O O . THR A 1 212 ? -12.296 11.605 21.071 1.00 96.25 212 THR A O 1
ATOM 1653 N N . LYS A 1 213 ? -10.852 13.191 20.392 1.00 97.00 213 LYS A N 1
ATOM 1654 C CA . LYS A 1 213 ? -10.037 12.303 19.551 1.00 97.00 213 LYS A CA 1
ATOM 1655 C C . LYS A 1 213 ? -9.159 11.420 20.440 1.00 97.00 213 LYS A C 1
ATOM 1657 O O . LYS A 1 213 ? -8.292 11.933 21.139 1.00 97.00 213 LYS A O 1
ATOM 1662 N N . GLU A 1 214 ? -9.382 10.116 20.383 1.00 97.06 214 GLU A N 1
ATOM 1663 C CA . GLU A 1 214 ? -8.664 9.101 21.165 1.00 97.06 214 GLU A CA 1
ATOM 1664 C C . GLU A 1 214 ? -7.445 8.570 20.408 1.00 97.06 214 GLU A C 1
ATOM 1666 O O . GLU A 1 214 ? -6.415 8.264 21.002 1.00 97.06 214 GLU A O 1
ATOM 1671 N N . TRP A 1 215 ? -7.553 8.465 19.083 1.00 97.44 215 TRP A N 1
ATOM 1672 C CA . TRP A 1 215 ? -6.481 7.962 18.232 1.00 97.44 215 TRP A CA 1
ATOM 1673 C C . TRP A 1 215 ? -6.694 8.373 16.778 1.00 97.44 215 TRP A C 1
ATOM 1675 O O . TRP A 1 215 ? -7.830 8.577 16.345 1.00 97.44 215 TRP A O 1
ATOM 1685 N N . GLU A 1 216 ? -5.609 8.468 16.014 1.00 95.31 216 GLU A N 1
ATOM 1686 C CA . GLU A 1 216 ? -5.678 8.609 14.566 1.00 95.31 216 GLU A CA 1
ATOM 1687 C C . GLU A 1 216 ? -4.522 7.908 13.861 1.00 95.31 216 GLU A C 1
ATOM 1689 O O . GLU A 1 216 ? -3.403 7.850 14.367 1.00 95.31 216 GLU A O 1
ATOM 1694 N N . PHE A 1 217 ? -4.797 7.455 12.645 1.00 91.88 217 PHE A N 1
ATOM 1695 C CA . PHE A 1 217 ? -3.792 7.061 11.676 1.00 91.88 217 PHE A CA 1
ATOM 1696 C C . PHE A 1 217 ? -4.107 7.696 10.329 1.00 91.88 217 PHE A C 1
ATOM 1698 O O . PHE A 1 217 ? -5.237 7.623 9.843 1.00 91.88 217 PHE A O 1
ATOM 1705 N N . ASP A 1 218 ? -3.090 8.279 9.704 1.00 86.69 218 ASP A N 1
ATOM 1706 C CA . ASP A 1 218 ? -3.161 8.764 8.336 1.00 86.69 218 ASP A CA 1
ATOM 1707 C C . ASP A 1 218 ? -1.788 8.648 7.672 1.00 86.69 218 ASP A C 1
ATOM 1709 O O . ASP A 1 218 ? -0.808 9.223 8.147 1.00 86.69 218 ASP A O 1
ATOM 1713 N N . LYS A 1 219 ? -1.707 7.943 6.538 1.00 76.50 219 LYS A N 1
ATOM 1714 C CA . LYS A 1 219 ? -0.447 7.796 5.790 1.00 76.50 219 LYS A CA 1
ATOM 1715 C C . LYS A 1 219 ? 0.154 9.140 5.365 1.00 76.50 219 LYS A C 1
ATOM 1717 O O . LYS A 1 219 ? 1.360 9.233 5.156 1.00 76.50 219 LYS A O 1
ATOM 1722 N N . ARG A 1 220 ? -0.680 10.182 5.245 1.00 76.31 220 ARG A N 1
ATOM 1723 C CA . ARG A 1 220 ? -0.266 11.541 4.865 1.00 76.31 220 ARG A CA 1
ATOM 1724 C C . ARG A 1 220 ? 0.592 12.220 5.930 1.00 76.31 220 ARG A C 1
ATOM 1726 O O . ARG A 1 220 ? 1.219 13.224 5.627 1.00 76.31 220 ARG A O 1
ATOM 1733 N N . PHE A 1 221 ? 0.652 11.679 7.145 1.00 81.94 221 PHE A N 1
ATOM 1734 C CA . PHE A 1 221 ? 1.565 12.161 8.183 1.00 81.94 221 PHE A CA 1
ATOM 1735 C C . PHE A 1 221 ? 3.000 11.642 8.000 1.00 81.94 221 PHE A C 1
ATOM 1737 O O . PHE A 1 221 ? 3.919 12.141 8.638 1.00 81.94 221 PHE A O 1
ATOM 1744 N N . TYR A 1 222 ? 3.211 10.687 7.087 1.00 77.94 222 TYR A N 1
ATOM 1745 C CA . TYR A 1 222 ? 4.490 10.013 6.868 1.00 77.94 222 TYR A CA 1
ATOM 1746 C C . TYR A 1 222 ? 5.104 10.356 5.499 1.00 77.94 222 TYR A C 1
ATOM 1748 O O . TYR A 1 222 ? 5.592 9.480 4.786 1.00 77.94 222 TYR A O 1
ATOM 1756 N N . THR A 1 223 ? 5.043 11.633 5.099 1.00 72.81 223 THR A N 1
ATOM 1757 C CA . THR A 1 223 ? 5.509 12.130 3.784 1.00 72.81 223 THR A CA 1
ATOM 1758 C C . THR A 1 223 ? 6.832 12.900 3.840 1.00 72.81 223 THR A C 1
ATOM 1760 O O . THR A 1 223 ? 7.386 13.210 2.793 1.00 72.81 223 THR A O 1
ATOM 1763 N N . GLU A 1 224 ? 7.319 13.266 5.030 1.00 70.44 224 GLU A N 1
ATOM 1764 C CA . GLU A 1 224 ? 8.549 14.060 5.165 1.00 70.44 224 GLU A CA 1
ATOM 1765 C C . GLU A 1 224 ? 9.801 13.308 4.671 1.00 70.44 224 GLU A C 1
ATOM 1767 O O . GLU A 1 224 ? 9.890 12.101 4.902 1.00 70.44 224 GLU A O 1
ATOM 1772 N N . PRO A 1 225 ? 10.806 14.004 4.095 1.00 70.25 225 PRO A N 1
ATOM 1773 C CA . PRO A 1 225 ? 12.053 13.385 3.629 1.00 70.25 225 PRO A CA 1
ATOM 1774 C C . PRO A 1 225 ? 12.816 12.595 4.701 1.00 70.25 225 PRO A C 1
ATOM 1776 O O . PRO A 1 225 ? 13.461 11.602 4.397 1.00 70.25 225 PRO A O 1
ATOM 1779 N N . LYS A 1 226 ? 12.702 12.971 5.983 1.00 74.44 226 LYS A N 1
ATOM 1780 C CA . LYS A 1 226 ? 13.305 12.195 7.083 1.00 74.44 226 LYS A CA 1
ATOM 1781 C C . LYS A 1 226 ? 12.795 10.750 7.136 1.00 74.44 226 LYS A C 1
ATOM 1783 O O . LYS A 1 226 ? 13.511 9.866 7.588 1.00 74.44 226 LYS A O 1
ATOM 1788 N N . HIS A 1 227 ? 11.581 10.499 6.630 1.00 73.56 227 HIS A N 1
ATOM 1789 C CA . HIS A 1 227 ? 10.993 9.163 6.591 1.00 73.56 227 HIS A CA 1
ATOM 1790 C C . HIS A 1 227 ? 11.651 8.225 5.561 1.00 73.56 227 HIS A C 1
ATOM 1792 O O . HIS A 1 227 ? 11.275 7.057 5.458 1.00 73.56 227 HIS A O 1
ATOM 1798 N N . GLU A 1 228 ? 12.601 8.736 4.770 1.00 66.62 228 GLU A N 1
ATOM 1799 C CA . GLU A 1 228 ? 13.461 7.949 3.879 1.00 66.62 228 GLU A CA 1
ATOM 1800 C C . GLU A 1 228 ? 14.635 7.298 4.623 1.00 66.62 228 GLU A C 1
ATOM 1802 O O . GLU A 1 228 ? 15.128 6.232 4.233 1.00 66.62 228 GLU A O 1
ATOM 1807 N N . GLU A 1 229 ? 15.051 7.917 5.724 1.00 67.38 229 GLU A N 1
ATOM 1808 C CA . GLU A 1 229 ? 16.181 7.489 6.545 1.00 67.38 229 GLU A CA 1
ATOM 1809 C C . GLU A 1 229 ? 15.711 6.783 7.818 1.00 67.38 229 GLU A C 1
ATOM 1811 O O . GLU A 1 229 ? 16.245 5.728 8.159 1.00 67.38 229 GLU A O 1
ATOM 1816 N N . GLU A 1 230 ? 14.667 7.316 8.453 1.00 78.44 230 GLU A N 1
ATOM 1817 C CA . GLU A 1 230 ? 14.051 6.793 9.670 1.00 78.44 230 GLU A CA 1
ATOM 1818 C C . GLU A 1 230 ? 12.639 6.300 9.359 1.00 78.44 230 GLU A C 1
ATOM 1820 O O . GLU A 1 230 ? 11.838 7.019 8.767 1.00 78.44 230 GLU A O 1
ATOM 1825 N N . LEU A 1 231 ? 12.285 5.083 9.767 1.00 79.88 231 LEU A N 1
ATOM 1826 C CA . LEU A 1 231 ? 10.958 4.533 9.505 1.00 79.88 231 LEU A CA 1
ATOM 1827 C C . LEU A 1 231 ? 10.154 4.492 10.813 1.00 79.88 231 LEU A C 1
ATOM 1829 O O . LEU A 1 231 ? 10.110 3.451 11.468 1.00 79.88 231 LEU A O 1
ATOM 1833 N N . PRO A 1 232 ? 9.522 5.609 11.235 1.00 85.81 232 PRO A N 1
ATOM 1834 C CA . PRO A 1 232 ? 8.895 5.684 12.547 1.00 85.81 232 PRO A CA 1
ATOM 1835 C C . PRO A 1 232 ? 7.737 4.698 12.648 1.00 85.81 232 PRO A C 1
ATOM 1837 O O . PRO A 1 232 ? 6.889 4.623 11.756 1.00 85.81 232 PRO A O 1
ATOM 1840 N N . LYS A 1 233 ? 7.659 3.982 13.772 1.00 90.12 233 LYS A N 1
ATOM 1841 C CA . LYS A 1 233 ? 6.511 3.120 14.055 1.00 90.12 233 LYS A CA 1
ATOM 1842 C C . LYS A 1 233 ? 5.220 3.924 14.120 1.00 90.12 233 LYS A C 1
ATOM 1844 O O . LYS A 1 233 ? 5.170 5.052 14.615 1.00 90.12 233 LYS A O 1
ATOM 1849 N N . ILE A 1 234 ? 4.150 3.295 13.663 1.00 91.69 234 ILE A N 1
ATOM 1850 C CA . ILE A 1 234 ? 2.806 3.840 13.736 1.00 91.69 234 ILE A CA 1
ATOM 1851 C C . ILE A 1 234 ? 2.248 3.545 15.136 1.00 91.69 234 ILE A C 1
ATOM 1853 O O . ILE A 1 234 ? 2.221 2.376 15.538 1.00 91.69 234 ILE A O 1
ATOM 1857 N N . PRO A 1 235 ? 1.798 4.559 15.899 1.00 94.50 235 PRO A N 1
ATOM 1858 C CA . PRO A 1 235 ? 1.246 4.335 17.230 1.00 94.50 235 PRO A CA 1
ATOM 1859 C C . PRO A 1 235 ? 0.044 3.377 17.186 1.00 94.50 235 PRO A C 1
ATOM 1861 O O . PRO A 1 235 ? -0.895 3.630 16.424 1.00 94.50 235 PRO A O 1
ATOM 1864 N N . PRO A 1 236 ? 0.024 2.297 17.988 1.00 96.44 236 PRO A N 1
ATOM 1865 C CA . PRO A 1 236 ? -1.126 1.403 18.040 1.00 96.44 236 PRO A CA 1
ATOM 1866 C C . PRO A 1 236 ? -2.345 2.122 18.640 1.00 96.44 236 PRO A C 1
ATOM 1868 O O . PRO A 1 236 ? -2.177 3.024 19.471 1.00 96.44 236 PRO A O 1
ATOM 1871 N N . PRO A 1 237 ? -3.574 1.732 18.259 1.00 96.44 237 PRO A N 1
ATOM 1872 C CA . PRO A 1 237 ? -4.764 2.270 18.898 1.00 96.44 237 PRO A CA 1
ATOM 1873 C C . PRO A 1 237 ? -4.816 1.877 20.388 1.00 96.44 237 PRO A C 1
ATOM 1875 O O . PRO A 1 237 ? -4.364 0.787 20.756 1.00 96.44 237 PRO A O 1
ATOM 1878 N N . PRO A 1 238 ? -5.364 2.740 21.265 1.00 96.75 238 PRO A N 1
ATOM 1879 C CA . PRO A 1 238 ? -5.581 2.407 22.669 1.00 96.75 238 PRO A CA 1
ATOM 1880 C C . PRO A 1 238 ? -6.626 1.288 22.811 1.00 96.75 238 PRO A C 1
ATOM 1882 O O . PRO A 1 238 ? -7.421 1.094 21.890 1.00 96.75 238 PRO A O 1
ATOM 1885 N N . PRO A 1 239 ? -6.688 0.583 23.963 1.00 97.25 239 PRO A N 1
ATOM 1886 C CA . PRO A 1 239 ? -7.650 -0.496 24.175 1.00 97.25 239 PRO A CA 1
ATOM 1887 C C . PRO A 1 239 ? -9.083 -0.088 23.820 1.00 97.25 239 PRO A C 1
ATOM 1889 O O . PRO A 1 239 ? -9.545 0.973 24.246 1.00 97.25 239 PRO A O 1
ATOM 1892 N N . PHE A 1 240 ? -9.771 -0.948 23.065 1.00 97.19 240 PHE A N 1
ATOM 1893 C CA . PHE A 1 240 ? -11.124 -0.706 22.564 1.00 97.19 240 PHE A CA 1
ATOM 1894 C C . PHE A 1 240 ? -12.092 -0.243 23.660 1.00 97.19 240 PHE A C 1
ATOM 1896 O O . PHE A 1 240 ? -12.165 -0.841 24.738 1.00 97.19 240 PHE A O 1
ATOM 1903 N N . ARG A 1 241 ? -12.888 0.786 23.347 1.00 95.62 241 ARG A N 1
ATOM 1904 C CA . ARG A 1 241 ? -14.010 1.248 24.170 1.00 95.62 241 ARG A CA 1
ATOM 1905 C C . ARG A 1 241 ? -15.262 1.391 23.319 1.00 95.62 241 ARG A C 1
ATOM 1907 O O . ARG A 1 241 ? -15.211 1.866 22.185 1.00 95.62 241 ARG A O 1
ATOM 1914 N N . GLU A 1 242 ? -16.396 1.013 23.893 1.00 95.69 242 GLU A N 1
ATOM 1915 C CA . GLU A 1 242 ? -17.687 1.155 23.227 1.00 95.69 242 GLU A CA 1
ATOM 1916 C C . GLU A 1 242 ? -18.077 2.626 23.026 1.00 95.69 242 GLU A C 1
ATOM 1918 O O . GLU A 1 242 ? -17.676 3.523 23.771 1.00 95.69 242 GLU A O 1
ATOM 1923 N N . GLY A 1 243 ? -18.891 2.873 22.000 1.00 95.69 243 GLY A N 1
ATOM 1924 C CA . GLY A 1 243 ? -19.412 4.203 21.682 1.00 95.69 243 GLY A CA 1
ATOM 1925 C C . GLY A 1 243 ? -18.465 5.089 20.868 1.00 95.69 243 GLY A C 1
ATOM 1926 O O . GLY A 1 243 ? -18.861 6.195 20.497 1.00 95.69 243 GLY A O 1
ATOM 1927 N N . TRP A 1 244 ? -17.255 4.619 20.551 1.00 97.75 244 TRP A N 1
ATOM 1928 C CA . TRP A 1 244 ? -16.360 5.310 19.627 1.00 97.75 244 TRP A CA 1
ATOM 1929 C C . TRP A 1 244 ? -16.955 5.445 18.226 1.00 97.75 244 TRP A C 1
ATOM 1931 O O . TRP A 1 244 ? -17.688 4.576 17.744 1.00 97.75 244 TRP A O 1
ATOM 1941 N N . LYS A 1 245 ? -16.613 6.549 17.559 1.00 97.12 245 LYS A N 1
ATOM 1942 C CA . LYS A 1 245 ? -17.023 6.850 16.186 1.00 97.12 245 LYS A CA 1
ATOM 1943 C C . LYS A 1 245 ? -15.839 7.286 15.332 1.00 97.12 245 LYS A C 1
ATOM 1945 O O . LYS A 1 245 ? -14.948 7.990 15.810 1.00 97.12 245 LYS A O 1
ATOM 1950 N N . LEU A 1 246 ? -15.870 6.901 14.062 1.00 94.19 246 LEU A N 1
ATOM 1951 C CA . LEU A 1 246 ? -14.994 7.429 13.025 1.00 94.19 246 LEU A CA 1
ATOM 1952 C C . LEU A 1 246 ? -15.269 8.922 12.783 1.00 94.19 246 LEU A C 1
ATOM 1954 O O . LEU A 1 246 ? -16.298 9.463 13.197 1.00 94.19 246 LEU A O 1
ATOM 1958 N N . GLN A 1 247 ? -14.363 9.591 12.068 1.00 90.75 247 GLN A N 1
ATOM 1959 C CA . GLN A 1 247 ? -14.476 11.012 11.705 1.00 90.75 247 GLN A CA 1
ATOM 1960 C C . GLN A 1 247 ? -15.755 11.389 10.939 1.00 90.75 247 GLN A C 1
ATOM 1962 O O . GLN A 1 247 ? -16.124 12.561 10.888 1.00 90.75 247 GLN A O 1
ATOM 1967 N N . ASP A 1 248 ? -16.428 10.415 10.336 1.00 85.56 248 ASP A N 1
ATOM 1968 C CA . ASP A 1 248 ? -17.663 10.580 9.573 1.00 85.56 248 ASP A CA 1
ATOM 1969 C C . ASP A 1 248 ? -18.924 10.194 10.362 1.00 85.56 248 ASP A C 1
ATOM 1971 O O . ASP A 1 248 ? -20.035 10.265 9.836 1.00 85.56 248 ASP A O 1
ATOM 1975 N N . GLY A 1 249 ? -18.754 9.821 11.632 1.00 90.25 249 GLY A N 1
ATOM 1976 C CA . GLY A 1 249 ? -19.824 9.442 12.543 1.00 90.25 249 GLY A CA 1
ATOM 1977 C C . GLY A 1 249 ? -20.183 7.957 12.533 1.00 90.25 249 GLY A C 1
ATOM 1978 O O . GLY A 1 249 ? -21.038 7.569 13.336 1.00 90.25 249 GLY A O 1
ATOM 1979 N N . LEU A 1 250 ? -19.555 7.128 11.690 1.00 91.62 250 LEU A N 1
ATOM 1980 C CA . LEU A 1 250 ? -19.780 5.682 11.709 1.00 91.62 250 LEU A CA 1
ATOM 1981 C C . LEU A 1 250 ? -19.267 5.067 13.021 1.00 91.62 250 LEU A C 1
ATOM 1983 O O . LEU A 1 250 ? -18.216 5.476 13.517 1.00 91.62 250 LEU A O 1
ATOM 1987 N N . PRO A 1 251 ? -19.986 4.097 13.612 1.00 95.56 251 PRO A N 1
ATOM 1988 C CA . PRO A 1 251 ? -19.553 3.460 14.848 1.00 95.56 251 PRO A CA 1
ATOM 1989 C C . PRO A 1 251 ? -18.276 2.644 14.623 1.00 95.56 251 PRO A C 1
ATOM 1991 O O . PRO A 1 251 ? -18.188 1.856 13.682 1.00 95.56 251 PRO A O 1
ATOM 1994 N N . VAL A 1 252 ? -17.312 2.781 15.533 1.00 96.50 252 VAL A N 1
ATOM 1995 C CA . VAL A 1 252 ? -16.169 1.869 15.615 1.00 96.50 252 VAL A CA 1
ATOM 1996 C C . VAL A 1 252 ? -16.647 0.613 16.334 1.00 96.50 252 VAL A C 1
ATOM 1998 O O . VAL A 1 252 ? -16.745 0.581 17.559 1.00 96.50 252 VAL A O 1
ATOM 2001 N N . THR A 1 253 ? -17.025 -0.410 15.568 1.00 96.62 253 THR A N 1
ATOM 2002 C CA . THR A 1 253 ? -17.380 -1.723 16.123 1.00 96.62 253 THR A CA 1
ATOM 2003 C C . THR A 1 253 ? -16.129 -2.460 16.597 1.00 96.62 253 THR A C 1
ATOM 2005 O O . THR A 1 253 ? -15.009 -2.102 16.226 1.00 96.62 253 THR A O 1
ATOM 2008 N N . ARG A 1 254 ? -16.314 -3.522 17.391 1.00 96.25 254 ARG A N 1
ATOM 2009 C CA . ARG A 1 254 ? -15.204 -4.382 17.816 1.00 96.25 254 ARG A CA 1
ATOM 2010 C C . ARG A 1 254 ? -14.439 -4.958 16.619 1.00 96.25 254 ARG A C 1
ATOM 2012 O O . ARG A 1 254 ? -13.219 -4.875 16.597 1.00 96.25 254 ARG A O 1
ATOM 2019 N N . ASP A 1 255 ? -15.160 -5.452 15.615 1.00 95.25 255 ASP A N 1
ATOM 2020 C CA . ASP A 1 255 ? -14.560 -6.017 14.401 1.00 95.25 255 ASP A CA 1
ATOM 2021 C C . ASP A 1 255 ? -13.717 -4.979 13.646 1.00 95.25 255 ASP A C 1
ATOM 2023 O O . ASP A 1 255 ? -12.569 -5.242 13.294 1.00 95.25 255 ASP A O 1
ATOM 2027 N N . LEU A 1 256 ? -14.259 -3.768 13.458 1.00 94.69 256 LEU A N 1
ATOM 2028 C CA . LEU A 1 256 ? -13.541 -2.684 12.790 1.00 94.69 256 LEU A CA 1
ATOM 2029 C C . LEU A 1 256 ? -12.281 -2.285 13.567 1.00 94.69 256 LEU A C 1
ATOM 2031 O O . LEU A 1 256 ? -11.223 -2.090 12.969 1.00 94.69 256 LEU A O 1
ATOM 2035 N N . TYR A 1 257 ? -12.384 -2.180 14.894 1.00 96.75 257 TYR A N 1
ATOM 2036 C CA . TYR A 1 257 ? -11.232 -1.932 15.753 1.00 96.75 257 TYR A CA 1
ATOM 2037 C C . TYR A 1 257 ? -10.169 -3.023 15.588 1.00 96.75 257 TYR A C 1
ATOM 2039 O O . TYR A 1 257 ? -9.003 -2.693 15.386 1.00 96.75 257 TYR A O 1
ATOM 2047 N N . ASP A 1 258 ? -10.558 -4.300 15.644 1.00 96.25 258 ASP A N 1
ATOM 2048 C CA . ASP A 1 258 ? -9.625 -5.425 15.559 1.00 96.25 258 ASP A CA 1
ATOM 2049 C C . ASP A 1 258 ? -8.907 -5.452 14.202 1.00 96.25 258 ASP A C 1
ATOM 2051 O O . ASP A 1 258 ? -7.692 -5.641 14.162 1.00 96.25 258 ASP A O 1
ATOM 2055 N N . VAL A 1 259 ? -9.614 -5.177 13.099 1.00 94.69 259 VAL A N 1
ATOM 2056 C CA . VAL A 1 259 ? -9.002 -5.076 11.763 1.00 94.69 259 VAL A CA 1
ATOM 2057 C C . VAL A 1 259 ? -8.035 -3.900 11.661 1.00 94.69 259 VAL A C 1
ATOM 2059 O O . VAL A 1 259 ? -6.942 -4.055 11.118 1.00 94.69 259 VAL A O 1
ATOM 2062 N N . ILE A 1 260 ? -8.392 -2.727 12.192 1.00 95.00 260 ILE A N 1
ATOM 2063 C CA . ILE A 1 260 ? -7.487 -1.570 12.193 1.00 95.00 260 ILE A CA 1
ATOM 2064 C C . ILE A 1 260 ? -6.258 -1.864 13.058 1.00 95.00 260 ILE A C 1
ATOM 2066 O O . ILE A 1 260 ? -5.137 -1.625 12.620 1.00 95.00 260 ILE A O 1
ATOM 2070 N N . ALA A 1 261 ? -6.437 -2.430 14.251 1.00 96.12 261 ALA A N 1
ATOM 2071 C CA . ALA A 1 261 ? -5.330 -2.810 15.122 1.00 96.12 261 ALA A CA 1
ATOM 2072 C C . ALA A 1 261 ? -4.410 -3.845 14.449 1.00 96.12 261 ALA A C 1
ATOM 2074 O O . ALA A 1 261 ? -3.191 -3.679 14.472 1.00 96.12 261 ALA A O 1
ATOM 2075 N N . GLN A 1 262 ? -4.979 -4.856 13.784 1.00 95.31 262 GLN A N 1
ATOM 2076 C CA . GLN A 1 262 ? -4.230 -5.849 13.011 1.00 95.31 262 GLN A CA 1
ATOM 2077 C C . GLN A 1 262 ? -3.451 -5.209 11.855 1.00 95.31 262 GLN A C 1
ATOM 2079 O O . GLN A 1 262 ? -2.303 -5.581 11.604 1.00 95.31 262 GLN A O 1
ATOM 2084 N N . MET A 1 263 ? -4.049 -4.244 11.154 1.00 94.38 263 MET A N 1
ATOM 2085 C CA . MET A 1 263 ? -3.383 -3.505 10.084 1.00 94.38 263 MET A CA 1
ATOM 2086 C C . MET A 1 263 ? -2.166 -2.742 10.616 1.00 94.38 263 MET A C 1
ATOM 2088 O O . MET A 1 263 ? -1.080 -2.870 10.055 1.00 94.38 263 MET A O 1
ATOM 2092 N N . ILE A 1 264 ? -2.323 -2.007 11.720 1.00 95.12 264 ILE A N 1
ATOM 2093 C CA . ILE A 1 264 ? -1.247 -1.216 12.333 1.00 95.12 264 ILE A CA 1
ATOM 2094 C C . ILE A 1 264 ? -0.128 -2.119 12.874 1.00 95.12 264 ILE A C 1
ATOM 2096 O O . ILE A 1 264 ? 1.048 -1.832 12.654 1.00 95.12 264 ILE A O 1
ATOM 2100 N N . ASP A 1 265 ? -0.468 -3.246 13.507 1.00 95.12 265 ASP A N 1
ATOM 2101 C CA . ASP A 1 265 ? 0.513 -4.261 13.917 1.00 95.12 265 ASP A CA 1
ATOM 2102 C C . ASP A 1 265 ? 1.289 -4.817 12.714 1.00 95.12 265 ASP A C 1
ATOM 2104 O O . ASP A 1 265 ? 2.520 -4.856 12.715 1.00 95.12 265 ASP A O 1
ATOM 2108 N N . THR A 1 266 ? 0.581 -5.176 11.641 1.00 92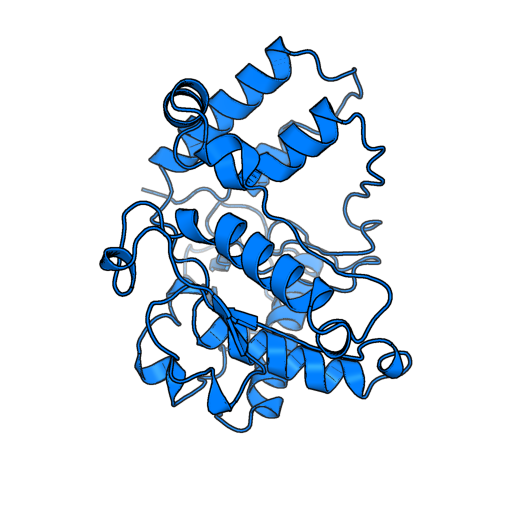.81 266 THR A N 1
ATOM 2109 C CA . THR A 1 266 ? 1.194 -5.706 10.415 1.00 92.81 266 THR A CA 1
ATOM 2110 C C . THR A 1 266 ? 2.145 -4.693 9.777 1.00 92.81 266 THR A C 1
ATOM 2112 O O . THR A 1 266 ? 3.240 -5.070 9.352 1.00 92.81 266 THR A O 1
ATOM 2115 N N . MET A 1 267 ? 1.764 -3.412 9.748 1.00 91.62 267 MET A N 1
ATOM 2116 C CA . MET A 1 267 ? 2.627 -2.331 9.270 1.00 91.62 267 MET A CA 1
ATOM 2117 C C . MET A 1 267 ? 3.885 -2.210 10.128 1.00 91.62 267 MET A C 1
ATOM 2119 O O . MET A 1 267 ? 4.985 -2.235 9.587 1.00 91.62 267 MET A O 1
ATOM 2123 N N . ASN A 1 268 ? 3.744 -2.160 11.456 1.00 93.38 268 ASN A N 1
ATOM 2124 C CA . ASN A 1 268 ? 4.877 -2.051 12.379 1.00 93.38 268 ASN A CA 1
ATOM 2125 C C . ASN A 1 268 ? 5.831 -3.247 12.299 1.00 93.38 268 ASN A C 1
ATOM 2127 O O . ASN A 1 268 ? 7.044 -3.071 12.371 1.00 93.38 268 ASN A O 1
ATOM 2131 N N . ARG A 1 269 ? 5.313 -4.457 12.077 1.00 93.06 269 ARG A N 1
ATOM 2132 C CA . ARG A 1 269 ? 6.149 -5.634 11.808 1.00 93.06 269 ARG A CA 1
ATOM 2133 C C . ARG A 1 269 ? 6.896 -5.505 10.480 1.00 93.06 269 ARG A C 1
ATOM 2135 O O . ARG A 1 269 ? 8.055 -5.901 10.397 1.00 93.06 269 ARG A O 1
ATOM 2142 N N . GLY A 1 270 ? 6.252 -4.948 9.452 1.00 90.38 270 GLY A N 1
ATOM 2143 C CA . GLY A 1 270 ? 6.909 -4.598 8.190 1.00 90.38 270 GLY A CA 1
ATOM 2144 C C . GLY A 1 270 ? 8.050 -3.600 8.399 1.00 90.38 270 GLY A C 1
ATOM 2145 O O . GLY A 1 270 ? 9.145 -3.822 7.894 1.00 90.38 270 GLY A O 1
ATOM 2146 N N . ILE A 1 271 ? 7.827 -2.570 9.220 1.00 89.94 271 ILE A N 1
ATOM 2147 C CA . ILE A 1 271 ? 8.849 -1.590 9.620 1.00 89.94 271 ILE A CA 1
ATOM 2148 C C . ILE A 1 271 ? 10.041 -2.281 10.298 1.00 89.94 271 ILE A C 1
ATOM 2150 O O . ILE A 1 271 ? 11.185 -2.085 9.889 1.00 89.94 271 ILE A O 1
ATOM 2154 N N . ASP A 1 272 ? 9.776 -3.156 11.272 1.00 90.94 272 ASP A N 1
ATOM 2155 C CA . ASP A 1 272 ? 10.815 -3.924 11.970 1.00 90.94 272 ASP A CA 1
ATOM 2156 C C . ASP A 1 272 ? 11.642 -4.797 11.010 1.00 90.94 272 ASP A C 1
ATOM 2158 O O . ASP A 1 272 ? 12.849 -4.961 11.188 1.00 90.94 272 ASP A O 1
ATOM 2162 N N . ALA A 1 273 ? 11.019 -5.332 9.957 1.00 89.38 273 ALA A N 1
ATOM 2163 C CA . ALA A 1 273 ? 11.693 -6.157 8.956 1.00 89.38 273 ALA A CA 1
ATOM 2164 C C . ALA A 1 273 ? 12.617 -5.366 8.008 1.00 89.38 273 ALA A C 1
ATOM 2166 O O . ALA A 1 273 ? 13.464 -5.973 7.340 1.00 89.38 273 ALA A O 1
ATOM 2167 N N . GLU A 1 274 ? 12.466 -4.042 7.915 1.00 84.81 274 GLU A N 1
ATOM 2168 C CA . GLU A 1 274 ? 13.411 -3.168 7.206 1.00 84.81 274 GLU A CA 1
ATOM 2169 C C . GLU A 1 274 ? 14.621 -2.788 8.065 1.00 84.81 274 GLU A C 1
ATOM 2171 O O . GLU A 1 274 ? 15.676 -2.486 7.512 1.00 84.81 274 GLU A O 1
ATOM 2176 N N . GLY A 1 275 ? 14.512 -2.868 9.397 1.00 71.00 275 GLY A N 1
ATOM 2177 C CA . GLY A 1 275 ? 15.621 -2.574 10.310 1.00 71.00 275 GLY A CA 1
ATOM 2178 C C . GLY A 1 275 ? 15.981 -1.086 10.392 1.00 71.00 275 GLY A C 1
ATOM 2179 O O . GLY A 1 275 ? 17.137 -0.754 10.639 1.00 71.00 275 GLY A O 1
ATOM 2180 N N . LEU A 1 276 ? 15.002 -0.207 10.156 1.00 63.50 276 LEU A N 1
ATOM 2181 C CA . LEU A 1 276 ? 15.128 1.262 10.168 1.00 63.50 276 LEU A CA 1
ATOM 2182 C C . LEU A 1 276 ? 14.273 1.914 11.275 1.00 63.50 276 LEU A C 1
ATOM 2184 O O . LEU A 1 276 ? 13.937 3.096 11.181 1.00 63.50 276 LEU A O 1
ATOM 2188 N N . ALA A 1 277 ? 13.857 1.105 12.253 1.00 55.97 277 ALA A N 1
ATOM 2189 C CA . ALA A 1 277 ? 12.951 1.458 13.344 1.00 55.97 277 ALA A CA 1
ATOM 2190 C C . ALA A 1 277 ? 13.696 1.946 14.590 1.00 55.97 277 ALA A C 1
ATOM 2192 O O . ALA A 1 277 ? 14.802 1.418 14.853 1.00 55.97 277 ALA A O 1
#

Organism: Chlorella variabilis (NCBI:txid554065)

Secondary structure (DSSP, 8-state):
-----THHHHGGG-S------HHHHHHHHHHHHHHHTTS-------HHHHHHHHHHHHHHHTSTTGGG-----EEEESSS--TTTTTS-EEEEPPS-GGGGS--S-TTTTHHHHHHHHHHHHHH-GGG--SS-------TTSTT-HHHHHHHTTHHHHHHHHHHHHHTTPPP----TTT-SSEE-TTT----TT-SEE---S-EEEE-TTS-EEEEE-GGGS-SGGGGT--PPPPPPPSP-TT-B-TTS-B--HHHHHHHHHHHHHHHHHHHHHT--

Sequence (277 aa):
MGRKSDAARFQAMGRGGKPITRARILTFLAAGFLVGLGLGFVFMGTVHANLIMFGTYKLVQKMPGGDKMVAFTRILHRTTQDALSPRVPTFLAKPLHPECDAWCDYPVADRPNAIRQFLDAARADPGLIRAPWLYMIETDFIEGDEECKKALDWVREMYAFSVAAALEKIPLDMHEPPDSVTMIQPPADARLGKAHLMHYTWGAIFNAPNGTKEWEFDKRFYTEPKHEEELPKIPPPPPFREGWKLQDGLPVTRDLYDVIAQMIDTMNRGIDAEGLA

Radius of gyration: 19.96 Å; chains: 1; bounding box: 50×43×50 Å

Foldseek 3Di:
DFDADCLVVVVVPPDDDDDQDPVNVLVVLVVVVVVVVPDDDDPPDALLVVLLVVLLLVVCCPDVVVVLSPDDEAQAAEPDDDLCCVPHHYDYDHFPCNVCNPHDPAVCLRVQVSVVVLVVVCVVPVVSDPHPDDDDQWHNVQSVDPVSCVSNPNNCRVCVRVVVCVVVVPDDDDDDPPVDLDEDEPPSDLAVRNHPYYDDPDKWWKAAQVRHTQDIDDCVVQRDPVCSQANDQDDAGDPDDFPIATSNRHGCDPSSNVVSNVVSVSSRSSNVSSVRD